Protein AF-A0AA42ZRE1-F1 (afdb_monomer)

Radius of gyration: 20.34 Å; Cα contacts (8 Å, |Δi|>4): 228; chains: 1; bounding box: 56×36×65 Å

Secondary structure (DSSP, 8-state):
----PPPP-EEHHHHHHHHHHHHHHHHHHHHHHHHTTT-SS-B--TT-SS-B-HHHHHHHHHHHHHHHHHHHHHHHTB--SSS-EE-STHHHHHHHHHHHHHHHHHHHHHHHHHHHHTT---SSHHHHHHHHHHHHHHHHHHHHHHHIIIIIHHHHHHHT--S-HHHHHHHHHHHHHHHHHHHHHHHHHHHHHH-SS--TT----GGGGGTGGG--

pLDDT: mean 83.38, std 15.14, range [33.5, 98.0]

Nearest PDB structures (foldseek):
  8r98-assembly1_A  TM=4.476E-01  e=3.010E-02  Subtercola sp.
  8r97-assembly2_I  TM=4.480E-01  e=1.250E-01  Subtercola sp.
  7s8m-assembly1_R  TM=2.785E-01  e=8.349E-01  Escherichia coli
  1o5h-assembly1_B  TM=3.488E-01  e=7.067E+00  Thermotoga maritima

Mean predicted aligned error: 7.69 Å

Solvent-accessible surface area (backbone atoms only — not comparable to full-atom values): 11671 Å² total; per-residue (Å²): 133,81,80,78,76,77,79,60,72,40,61,43,68,61,55,50,55,52,52,50,53,42,53,52,49,51,51,52,40,55,54,46,63,58,47,49,66,69,49,74,97,33,44,69,50,94,94,47,97,55,39,40,51,51,37,24,49,51,28,28,54,47,15,48,55,28,34,54,51,15,50,51,26,43,62,70,9,50,46,97,54,95,82,39,31,32,58,44,71,37,40,58,54,14,52,44,31,38,24,46,13,50,22,22,37,45,48,17,51,48,50,52,55,46,64,55,55,75,69,66,81,62,91,49,74,67,60,39,52,55,49,51,52,54,52,50,51,51,43,52,51,49,26,48,56,26,48,42,22,61,47,51,47,41,48,51,52,54,75,66,48,89,58,58,68,69,58,46,51,51,52,50,51,52,48,52,54,51,49,53,51,51,26,48,51,43,45,53,28,44,60,66,59,60,82,58,81,76,74,82,91,64,87,72,50,54,69,46,56,81,51,40,58,78,69,104

Structure (mmCIF, N/CA/C/O backbone):
data_AF-A0AA42ZRE1-F1
#
_entry.id   AF-A0AA42ZRE1-F1
#
loop_
_atom_site.group_PDB
_atom_site.id
_atom_site.type_symbol
_atom_site.label_atom_id
_atom_site.label_alt_id
_atom_site.label_comp_id
_atom_site.label_asym_id
_atom_site.label_entity_id
_atom_site.label_seq_id
_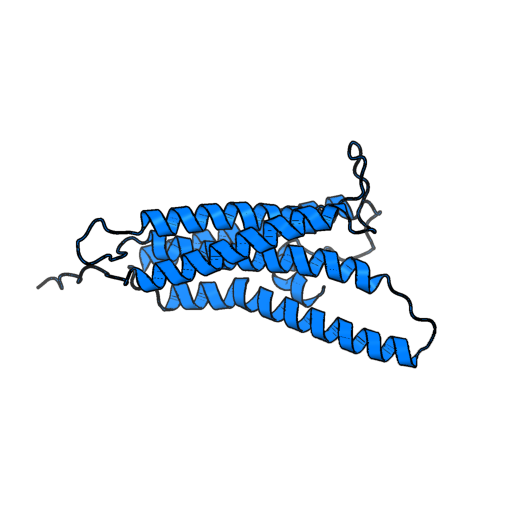atom_site.pdbx_PDB_ins_code
_atom_site.Cartn_x
_atom_site.Cartn_y
_atom_site.Cartn_z
_atom_site.occupancy
_atom_site.B_iso_or_equiv
_atom_site.auth_seq_id
_atom_site.auth_comp_id
_atom_site.auth_asym_id
_atom_site.auth_atom_id
_atom_site.pdbx_PDB_model_num
ATOM 1 N N . MET A 1 1 ? -23.047 -12.932 36.668 1.00 38.78 1 MET A N 1
ATOM 2 C CA . MET A 1 1 ? -22.519 -11.562 36.491 1.00 38.78 1 MET A CA 1
ATOM 3 C C . MET A 1 1 ? -21.941 -11.449 35.091 1.00 38.78 1 MET A C 1
ATOM 5 O O . MET A 1 1 ? -20.926 -12.074 34.815 1.00 38.78 1 MET A O 1
ATOM 9 N N . ALA A 1 2 ? -22.623 -10.746 34.187 1.00 42.44 2 ALA A N 1
ATOM 10 C CA . ALA A 1 2 ? -22.074 -10.454 32.867 1.00 42.44 2 ALA A CA 1
ATOM 11 C C . ALA A 1 2 ? -20.894 -9.489 33.047 1.00 42.44 2 ALA A C 1
ATOM 13 O O . ALA A 1 2 ? -21.066 -8.440 33.665 1.00 42.44 2 ALA A O 1
ATOM 14 N N . LYS A 1 3 ? -19.700 -9.851 32.561 1.00 45.53 3 LYS A N 1
ATOM 15 C CA . LYS A 1 3 ? -18.579 -8.910 32.459 1.00 45.53 3 LYS A CA 1
ATOM 16 C C . LYS A 1 3 ? -19.041 -7.767 31.557 1.00 45.53 3 LYS A C 1
ATOM 18 O O . LYS A 1 3 ? -19.186 -7.959 30.353 1.00 45.53 3 LYS A O 1
ATOM 23 N N . THR A 1 4 ? -19.327 -6.607 32.137 1.00 50.81 4 THR A N 1
ATOM 24 C CA . THR A 1 4 ? -19.497 -5.363 31.388 1.00 50.81 4 THR A CA 1
ATOM 25 C C . THR A 1 4 ? -18.184 -5.112 30.659 1.00 50.81 4 THR A C 1
ATOM 27 O O . THR A 1 4 ? -17.175 -4.828 31.298 1.00 50.81 4 THR A O 1
ATOM 30 N N . HIS A 1 5 ? -18.172 -5.326 29.343 1.00 58.22 5 HIS A N 1
ATOM 31 C CA . HIS A 1 5 ? -17.021 -5.004 28.508 1.00 58.22 5 HIS A CA 1
ATOM 32 C C . HIS A 1 5 ? -16.724 -3.514 28.672 1.00 58.22 5 HIS A C 1
ATOM 34 O O . HIS A 1 5 ? -17.577 -2.683 28.355 1.00 58.22 5 HIS A O 1
ATOM 40 N N . GLU A 1 6 ? -15.545 -3.182 29.199 1.00 68.81 6 GLU A N 1
ATOM 41 C CA . GLU A 1 6 ? -15.085 -1.799 29.225 1.00 68.81 6 GLU A CA 1
ATOM 42 C C . GLU A 1 6 ? -15.089 -1.239 27.795 1.00 68.81 6 GLU A C 1
ATOM 44 O O . GLU A 1 6 ? -14.676 -1.933 26.857 1.00 68.81 6 GLU A O 1
ATOM 49 N N . PRO A 1 7 ? -15.591 -0.009 27.598 1.00 76.38 7 PRO A N 1
ATOM 50 C CA . PRO A 1 7 ? -15.619 0.604 26.283 1.00 76.38 7 PRO A CA 1
ATOM 51 C C . PRO A 1 7 ? -14.185 0.807 25.787 1.00 76.38 7 PRO A C 1
ATOM 53 O O . PRO A 1 7 ? -13.354 1.386 26.483 1.00 76.38 7 PRO A O 1
ATOM 56 N N . ILE A 1 8 ? -13.901 0.340 24.570 1.00 81.69 8 ILE A N 1
ATOM 57 C CA . ILE A 1 8 ? -12.592 0.500 23.927 1.00 81.69 8 ILE A CA 1
ATOM 58 C C . ILE A 1 8 ? -12.308 1.993 23.766 1.00 81.69 8 ILE A C 1
ATOM 60 O O . ILE A 1 8 ? -13.107 2.717 23.172 1.00 81.69 8 ILE A O 1
ATOM 64 N N . ARG A 1 9 ? -11.156 2.443 24.265 1.00 85.44 9 ARG A N 1
ATOM 65 C CA . ARG A 1 9 ? -10.693 3.827 24.143 1.00 85.44 9 ARG A CA 1
ATOM 66 C C . ARG A 1 9 ? -9.254 3.842 23.653 1.00 85.44 9 ARG A C 1
ATOM 68 O O . ARG A 1 9 ? -8.339 3.487 24.390 1.00 85.44 9 ARG A O 1
ATOM 75 N N . VAL A 1 10 ? -9.054 4.246 22.403 1.00 84.06 10 VAL A N 1
ATOM 76 C CA . VAL A 1 10 ? -7.722 4.494 21.842 1.00 84.06 10 VAL A CA 1
ATOM 77 C C . VAL A 1 10 ? -7.455 5.994 21.853 1.00 84.06 10 VAL A C 1
ATOM 79 O O . VAL A 1 10 ? -8.327 6.782 21.503 1.00 84.06 10 VAL A O 1
ATOM 82 N N . ALA A 1 11 ? -6.257 6.410 22.255 1.00 86.62 11 ALA A N 1
ATOM 83 C CA . ALA A 1 11 ? -5.910 7.828 22.316 1.00 86.62 11 ALA A CA 1
ATOM 84 C C . ALA A 1 11 ? -5.843 8.466 20.914 1.00 86.62 11 ALA A C 1
ATOM 86 O O . ALA A 1 11 ? -5.191 7.921 20.016 1.00 86.62 11 ALA A O 1
ATOM 87 N N . VAL A 1 12 ? -6.409 9.670 20.745 1.00 85.56 12 VAL A N 1
ATOM 88 C CA . VAL A 1 12 ? -6.382 10.410 19.464 1.00 85.56 12 VAL A CA 1
ATOM 89 C C . VAL A 1 12 ? -4.968 10.674 18.943 1.00 85.56 12 VAL A C 1
ATOM 91 O O . VAL A 1 12 ? -4.765 10.793 17.738 1.00 85.56 12 VAL A O 1
ATOM 94 N N . ASN A 1 13 ? -3.959 10.728 19.817 1.00 86.62 13 ASN A N 1
ATOM 95 C CA . ASN A 1 13 ? -2.566 10.913 19.401 1.00 86.62 13 ASN A CA 1
ATOM 96 C C . ASN A 1 13 ? -2.076 9.772 18.497 1.00 86.62 13 ASN A C 1
ATOM 98 O O . ASN A 1 13 ? -1.314 10.020 17.563 1.00 86.62 13 ASN A O 1
ATOM 102 N N . VAL A 1 14 ? -2.561 8.545 18.718 1.00 85.94 14 VAL A N 1
ATOM 103 C CA . VAL A 1 14 ? -2.260 7.397 17.850 1.00 85.94 14 VAL A CA 1
ATOM 104 C C . VAL A 1 14 ? -2.878 7.610 16.465 1.00 85.94 14 VAL A C 1
ATOM 106 O O . VAL A 1 14 ? -2.221 7.404 15.448 1.00 85.94 14 VAL A O 1
ATOM 109 N N . MET A 1 15 ? -4.125 8.087 16.418 1.00 90.75 15 MET A N 1
ATOM 110 C CA . MET A 1 15 ? -4.819 8.425 15.172 1.00 90.75 15 MET A CA 1
ATOM 111 C C . MET A 1 15 ? -4.112 9.566 14.423 1.00 90.75 15 MET A C 1
ATOM 113 O O . MET A 1 15 ? -3.885 9.470 13.219 1.00 90.75 15 MET A O 1
ATOM 117 N N . ARG A 1 16 ? -3.654 10.600 15.137 1.00 89.56 16 ARG A N 1
ATOM 118 C CA . ARG A 1 16 ? -2.912 11.729 14.558 1.00 89.56 16 ARG A CA 1
ATOM 119 C C . ARG A 1 16 ? -1.624 11.285 13.866 1.00 89.56 16 ARG A C 1
ATOM 121 O O . ARG A 1 16 ? -1.361 11.733 12.757 1.00 89.56 16 ARG A O 1
ATOM 128 N N . ALA A 1 17 ? -0.855 10.384 14.480 1.00 92.12 17 ALA A N 1
ATOM 129 C CA . ALA A 1 17 ? 0.358 9.845 13.862 1.00 92.12 17 ALA A CA 1
ATOM 130 C C . ALA A 1 17 ? 0.060 9.129 12.529 1.00 92.12 17 ALA A C 1
ATOM 132 O O . ALA A 1 17 ? 0.788 9.304 11.554 1.00 92.12 17 ALA A O 1
ATOM 133 N N . ARG A 1 18 ? -1.047 8.381 12.459 1.00 93.75 18 ARG A N 1
ATOM 134 C CA . ARG A 1 18 ? -1.491 7.681 11.240 1.00 93.75 18 ARG A CA 1
ATOM 135 C C . ARG A 1 18 ? -1.946 8.646 10.148 1.00 93.75 18 ARG A C 1
ATOM 137 O O . ARG A 1 18 ? -1.583 8.467 8.989 1.00 93.75 18 ARG A O 1
ATOM 144 N N . LEU A 1 19 ? -2.668 9.708 10.512 1.00 92.75 19 LEU A N 1
ATOM 145 C CA . LEU A 1 19 ? -3.025 10.776 9.572 1.00 92.75 19 LEU A CA 1
ATOM 146 C C . LEU A 1 19 ? -1.792 11.486 9.005 1.00 92.75 19 LEU A C 1
ATOM 148 O O . LEU A 1 19 ? -1.773 11.797 7.818 1.00 92.75 19 LEU A O 1
ATOM 152 N N . THR A 1 20 ? -0.750 11.699 9.812 1.00 94.44 20 THR A N 1
ATOM 153 C CA . THR A 1 20 ? 0.518 12.257 9.322 1.00 94.44 20 THR A CA 1
ATOM 154 C C . THR A 1 20 ? 1.161 11.347 8.275 1.00 94.44 20 THR A C 1
ATOM 156 O O . THR A 1 20 ? 1.574 11.829 7.223 1.00 94.44 20 THR A O 1
ATOM 159 N N . ILE A 1 21 ? 1.203 1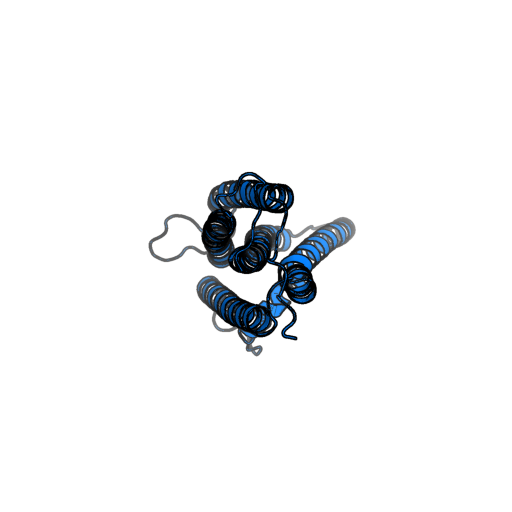0.032 8.522 1.00 94.00 21 ILE A N 1
ATOM 160 C CA . ILE A 1 21 ? 1.723 9.052 7.554 1.00 94.00 21 ILE A CA 1
ATOM 161 C C . ILE A 1 21 ? 0.912 9.094 6.254 1.00 94.00 21 ILE A C 1
ATOM 163 O O . ILE A 1 21 ? 1.497 9.132 5.174 1.00 94.00 21 ILE A O 1
ATOM 167 N N . LEU A 1 22 ? -0.420 9.149 6.340 1.00 95.06 22 LEU A N 1
ATOM 168 C CA . LEU A 1 22 ? -1.279 9.291 5.162 1.00 95.06 22 LEU A CA 1
ATOM 169 C C . LEU A 1 22 ? -1.034 10.604 4.412 1.00 95.06 22 LEU A C 1
ATOM 171 O O . LEU A 1 22 ? -0.983 10.591 3.186 1.00 95.06 22 LEU A O 1
ATOM 175 N N . GLY A 1 23 ? -0.840 11.718 5.121 1.00 94.06 23 GLY A N 1
ATOM 176 C CA . GLY A 1 23 ? -0.504 13.007 4.513 1.00 94.06 23 GLY A CA 1
ATOM 177 C C . GLY A 1 23 ? 0.796 12.946 3.710 1.00 94.06 23 GLY A C 1
ATOM 178 O O . GLY A 1 23 ? 0.833 13.391 2.563 1.00 94.06 23 GLY A O 1
ATOM 179 N N . PHE A 1 24 ? 1.837 12.318 4.266 1.00 95.00 24 PHE A N 1
ATOM 180 C CA . PHE A 1 24 ? 3.077 12.061 3.529 1.00 95.00 24 PHE A CA 1
ATOM 181 C C . PHE A 1 24 ? 2.859 11.129 2.336 1.00 95.00 24 PHE A C 1
ATOM 183 O O . PHE A 1 24 ? 3.358 11.413 1.250 1.00 95.00 24 PHE A O 1
ATOM 190 N N . ASN A 1 25 ? 2.085 10.054 2.504 1.00 95.62 25 ASN A N 1
ATOM 191 C CA . ASN A 1 25 ? 1.797 9.118 1.420 1.00 95.62 25 ASN A CA 1
ATOM 192 C C . ASN A 1 25 ? 1.096 9.811 0.241 1.00 95.62 25 ASN A C 1
ATOM 194 O O . ASN A 1 25 ? 1.494 9.635 -0.906 1.00 95.62 25 ASN A O 1
ATOM 198 N N . LEU A 1 26 ? 0.098 10.655 0.523 1.00 95.12 26 LEU A N 1
ATOM 199 C CA . LEU A 1 26 ? -0.610 11.449 -0.484 1.00 95.12 26 LEU A CA 1
ATOM 200 C C . LEU A 1 26 ? 0.326 12.413 -1.220 1.00 95.12 26 LEU A C 1
ATOM 202 O O . LEU A 1 26 ? 0.233 12.538 -2.442 1.00 95.12 26 LEU A O 1
ATOM 206 N N . ALA A 1 27 ? 1.241 13.070 -0.500 1.00 94.69 27 ALA A N 1
ATOM 207 C CA . ALA A 1 27 ? 2.237 13.939 -1.116 1.00 94.69 27 ALA A CA 1
ATOM 208 C C . ALA A 1 27 ? 3.146 13.149 -2.069 1.00 94.69 27 ALA A C 1
ATOM 210 O O . ALA A 1 27 ? 3.311 13.545 -3.221 1.00 94.69 27 ALA A O 1
ATOM 211 N N . ILE A 1 28 ? 3.668 12.001 -1.623 1.00 93.25 28 ILE A N 1
ATOM 212 C CA . ILE A 1 28 ? 4.531 11.139 -2.441 1.00 93.25 28 ILE A CA 1
ATOM 213 C C . ILE A 1 28 ? 3.795 10.668 -3.698 1.00 93.25 28 ILE A C 1
ATOM 215 O O . ILE A 1 28 ? 4.316 10.830 -4.798 1.00 93.25 28 ILE A O 1
ATOM 219 N N . ILE A 1 29 ? 2.572 10.147 -3.556 1.00 93.50 29 ILE A N 1
ATOM 220 C CA . ILE A 1 29 ? 1.754 9.708 -4.694 1.00 93.50 29 ILE A CA 1
ATOM 221 C C . ILE A 1 29 ? 1.546 10.855 -5.689 1.00 93.50 29 ILE A C 1
ATOM 223 O O . ILE A 1 29 ? 1.696 10.660 -6.892 1.00 93.50 29 ILE A O 1
ATOM 227 N N . THR A 1 30 ? 1.233 12.058 -5.201 1.00 90.19 30 THR A N 1
ATOM 228 C CA . THR A 1 30 ? 0.987 13.225 -6.061 1.00 90.19 30 THR A CA 1
ATOM 229 C C . THR A 1 30 ? 2.233 13.605 -6.860 1.00 90.19 30 THR A C 1
ATOM 231 O O . THR A 1 30 ? 2.137 13.819 -8.068 1.00 90.19 30 THR A O 1
ATOM 234 N N . PHE A 1 31 ? 3.404 13.641 -6.214 1.00 90.19 31 PHE A N 1
ATOM 235 C CA . PHE A 1 31 ? 4.668 13.889 -6.911 1.00 90.19 31 PHE A CA 1
ATOM 236 C C . PHE A 1 31 ? 4.958 12.805 -7.949 1.00 90.19 31 PHE A C 1
ATOM 238 O O . PHE A 1 31 ? 5.285 13.117 -9.089 1.00 90.19 31 PHE A O 1
ATOM 245 N N . GLN A 1 32 ? 4.772 11.535 -7.597 1.00 87.81 32 GLN A N 1
ATOM 246 C CA . GLN A 1 32 ? 5.083 10.431 -8.499 1.00 87.81 32 GLN A CA 1
ATOM 247 C C . GLN A 1 32 ? 4.149 10.336 -9.697 1.00 87.81 32 GLN A C 1
ATOM 249 O O . GLN A 1 32 ? 4.616 10.061 -10.795 1.00 87.81 32 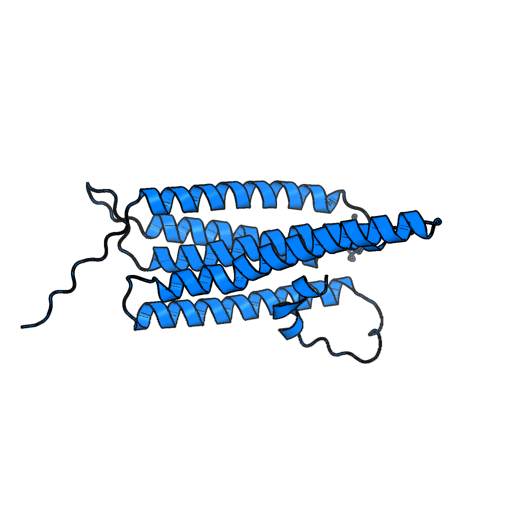GLN A O 1
ATOM 254 N N . ILE A 1 33 ? 2.8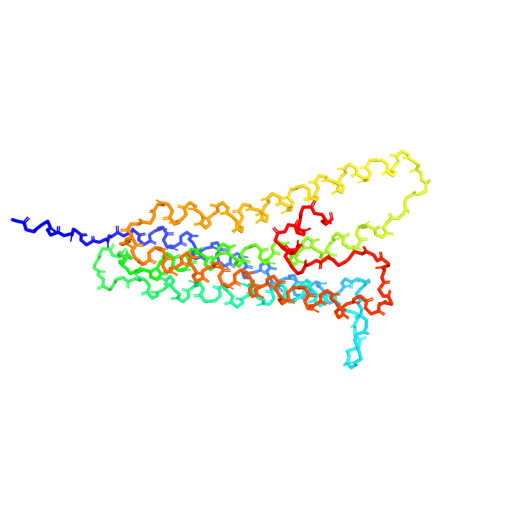52 10.608 -9.531 1.00 87.19 33 ILE A N 1
ATOM 255 C CA . ILE A 1 33 ? 1.922 10.671 -10.668 1.00 87.19 33 ILE A CA 1
ATOM 256 C C . ILE A 1 33 ? 2.383 11.731 -11.678 1.00 87.19 33 ILE A C 1
ATOM 258 O O . ILE A 1 33 ? 2.235 11.530 -12.882 1.00 87.19 33 ILE A O 1
ATOM 262 N N . ASN A 1 34 ? 2.954 12.844 -11.208 1.00 84.75 34 ASN A N 1
ATOM 263 C CA . ASN A 1 34 ? 3.505 13.864 -12.091 1.00 84.75 34 ASN A CA 1
ATOM 264 C C . ASN A 1 34 ? 4.797 13.395 -12.784 1.00 84.75 34 ASN A C 1
ATOM 266 O O . ASN A 1 34 ? 4.916 13.547 -13.997 1.00 84.75 34 ASN A O 1
ATOM 270 N N . GLU A 1 35 ? 5.721 12.776 -12.043 1.00 81.94 35 GLU A N 1
ATOM 271 C CA . GLU A 1 35 ? 6.991 12.261 -12.585 1.00 81.94 35 GLU A CA 1
ATOM 272 C C . GLU A 1 35 ? 6.802 11.100 -13.571 1.00 81.94 35 GLU A C 1
ATOM 274 O O . GLU A 1 35 ? 7.504 11.030 -14.578 1.00 81.94 35 GLU A O 1
ATOM 279 N N . LEU A 1 36 ? 5.803 10.232 -13.367 1.00 75.38 36 LEU A N 1
ATOM 280 C CA . LEU A 1 36 ? 5.469 9.143 -14.298 1.00 75.38 36 LEU A CA 1
ATOM 281 C C . LEU A 1 36 ? 5.159 9.633 -15.720 1.00 75.38 36 LEU A C 1
ATOM 283 O O . LEU A 1 36 ? 5.259 8.853 -16.661 1.00 75.38 36 LEU A O 1
ATOM 287 N N . ARG A 1 37 ? 4.770 10.903 -15.890 1.00 69.62 37 ARG A N 1
ATOM 288 C CA . ARG A 1 37 ? 4.521 11.509 -17.210 1.00 69.62 37 ARG A CA 1
ATOM 289 C C . ARG A 1 37 ? 5.801 11.956 -17.914 1.00 69.62 37 ARG A C 1
ATOM 291 O O . ARG A 1 37 ? 5.768 12.233 -19.109 1.00 69.62 37 ARG A O 1
ATOM 298 N N . ILE A 1 38 ? 6.884 12.105 -17.156 1.00 69.94 38 ILE A N 1
ATOM 299 C CA . ILE A 1 38 ? 8.177 12.623 -17.609 1.00 69.94 38 ILE A CA 1
ATOM 300 C C . ILE A 1 38 ? 9.154 11.469 -17.863 1.00 69.94 38 ILE A C 1
ATOM 302 O O . ILE A 1 38 ? 10.006 11.581 -18.743 1.00 69.94 38 ILE A O 1
ATOM 306 N N . LEU A 1 39 ? 9.019 10.364 -17.121 1.00 65.19 39 LEU A N 1
ATOM 307 C CA . LEU A 1 39 ? 9.816 9.155 -17.326 1.00 65.19 39 LEU A CA 1
ATOM 308 C C . LEU A 1 39 ? 9.645 8.606 -18.757 1.00 65.19 39 LEU A C 1
ATOM 310 O O . LEU A 1 39 ? 8.555 8.649 -19.333 1.00 65.19 39 LEU A O 1
ATOM 314 N N . GLY A 1 40 ? 10.757 8.140 -19.337 1.00 58.22 40 GLY A N 1
ATOM 315 C CA . GLY A 1 40 ? 10.811 7.515 -20.661 1.00 58.22 40 GLY A CA 1
ATOM 316 C C . GLY A 1 40 ? 10.149 6.132 -20.666 1.00 58.22 40 GLY A C 1
ATOM 317 O O . GLY A 1 40 ? 9.366 5.818 -19.788 1.00 58.22 40 GLY A O 1
ATOM 318 N N . GLY A 1 41 ? 10.383 5.302 -21.685 1.00 59.84 41 GLY A N 1
ATOM 319 C CA . GLY A 1 41 ? 10.139 3.846 -21.611 1.00 59.84 41 GLY A CA 1
ATOM 320 C C . GLY A 1 41 ? 8.696 3.305 -21.503 1.00 59.84 41 GLY A C 1
ATOM 321 O O . GLY A 1 41 ? 8.492 2.122 -21.772 1.00 59.84 41 GLY A O 1
ATOM 322 N N . GLY A 1 42 ? 7.682 4.116 -21.185 1.00 61.84 42 GLY A N 1
ATOM 323 C CA . GLY A 1 42 ? 6.289 3.663 -21.082 1.00 61.84 42 GLY A CA 1
ATOM 324 C C . GLY A 1 42 ? 5.658 3.242 -22.422 1.00 61.84 42 GLY A C 1
ATOM 325 O O . GLY A 1 42 ? 6.143 3.565 -23.512 1.00 61.84 42 GLY A O 1
ATOM 326 N N . ILE A 1 43 ? 4.514 2.556 -22.369 1.00 64.94 43 ILE A N 1
ATOM 327 C CA . ILE A 1 43 ? 3.804 2.128 -23.584 1.00 64.94 43 ILE A CA 1
ATOM 328 C C . ILE A 1 43 ? 2.915 3.251 -24.114 1.00 64.94 43 ILE A C 1
ATOM 330 O O . ILE A 1 43 ? 2.201 3.919 -23.365 1.00 64.94 43 ILE A O 1
ATOM 334 N N . LYS A 1 44 ? 2.930 3.449 -25.436 1.00 65.12 44 LYS A N 1
ATOM 335 C CA . LYS A 1 44 ? 1.981 4.333 -26.120 1.00 65.12 44 LYS A CA 1
ATOM 336 C C . LYS A 1 44 ? 0.655 3.606 -26.312 1.00 65.12 44 LYS A C 1
ATOM 338 O O . LYS A 1 44 ? 0.511 2.791 -27.221 1.00 65.12 44 LYS A O 1
ATOM 343 N N . LEU A 1 45 ? -0.315 3.909 -25.457 1.00 64.56 45 LEU A N 1
ATOM 344 C CA . LEU A 1 45 ? -1.686 3.438 -25.633 1.00 64.56 45 LEU A CA 1
ATOM 345 C C . LEU A 1 45 ? -2.389 4.238 -26.746 1.00 64.56 45 LEU A C 1
ATOM 347 O O . LEU A 1 45 ? -2.219 5.459 -26.816 1.00 64.56 45 LEU A O 1
ATOM 351 N N . PRO A 1 46 ? -3.207 3.592 -27.600 1.00 65.12 46 PRO A N 1
ATOM 352 C CA . PRO A 1 46 ? -3.988 4.294 -28.613 1.00 65.12 46 PRO A CA 1
ATOM 353 C C . PRO A 1 46 ? -4.873 5.369 -27.965 1.00 65.12 46 PRO A C 1
ATOM 355 O O . PRO A 1 46 ? -5.697 5.059 -27.109 1.00 65.12 46 PRO A O 1
ATOM 358 N N . GLY A 1 47 ? -4.699 6.630 -28.369 1.00 69.00 47 GLY A N 1
ATOM 359 C CA . GLY A 1 47 ? -5.436 7.776 -27.820 1.00 69.00 47 GLY A CA 1
ATOM 360 C C . GLY A 1 47 ? -4.708 8.568 -26.726 1.00 69.00 47 GLY A C 1
ATOM 361 O O . GLY A 1 47 ? -5.221 9.605 -26.315 1.00 69.00 47 GLY A O 1
ATOM 362 N N . LEU A 1 48 ? -3.517 8.140 -26.287 1.00 66.88 48 LEU A N 1
ATOM 363 C CA . LEU A 1 48 ? -2.633 8.932 -25.425 1.00 66.88 48 LEU A CA 1
ATOM 364 C C . LEU A 1 48 ? -1.417 9.427 -26.219 1.00 66.88 48 LEU A C 1
ATOM 366 O O . LEU A 1 48 ? -0.765 8.662 -26.926 1.00 66.88 48 LEU A O 1
ATOM 370 N N . GLU A 1 49 ? -1.098 10.718 -26.094 1.00 64.31 49 GLU A N 1
ATOM 371 C CA . GLU A 1 49 ? 0.036 11.334 -26.802 1.00 64.31 49 GLU A CA 1
ATOM 372 C C . GLU A 1 49 ? 1.400 10.942 -26.203 1.00 64.31 49 GLU A C 1
ATOM 374 O O . GLU A 1 49 ? 2.418 10.956 -26.899 1.00 64.31 49 GLU A O 1
ATOM 379 N N . GLN A 1 50 ? 1.425 10.559 -24.922 1.00 65.44 50 GLN A N 1
ATOM 380 C CA . GLN A 1 50 ? 2.631 10.223 -24.161 1.00 65.44 50 GLN A CA 1
ATOM 381 C C . GLN A 1 50 ? 2.673 8.733 -23.796 1.00 65.44 50 GLN A C 1
ATOM 383 O O . GLN A 1 50 ? 1.641 8.097 -23.578 1.00 65.44 50 GLN A O 1
ATOM 388 N N . ALA A 1 51 ? 3.891 8.193 -23.738 1.00 65.19 51 ALA A N 1
ATOM 389 C CA . ALA A 1 51 ? 4.187 6.883 -23.171 1.00 65.19 51 ALA A CA 1
ATOM 390 C C . ALA A 1 51 ? 3.762 6.842 -21.694 1.00 65.19 51 ALA A C 1
ATOM 392 O O . ALA A 1 51 ? 3.992 7.807 -20.968 1.00 65.19 51 ALA A O 1
ATOM 393 N N . PHE A 1 52 ? 3.118 5.757 -21.259 1.00 67.88 52 PHE A N 1
ATOM 394 C CA . PHE A 1 52 ? 2.537 5.672 -19.920 1.00 67.88 52 PHE A CA 1
ATOM 395 C C . PHE A 1 52 ? 2.805 4.309 -19.273 1.00 67.88 52 PHE A C 1
ATOM 397 O O . PHE A 1 52 ? 2.497 3.271 -19.860 1.00 67.88 52 PHE A O 1
ATOM 404 N N . TYR A 1 53 ? 3.345 4.320 -18.051 1.00 76.81 53 TYR A N 1
ATOM 405 C CA . TYR A 1 53 ? 3.431 3.144 -17.178 1.00 76.81 53 TYR A CA 1
ATOM 406 C C . TYR A 1 53 ? 2.079 2.929 -16.485 1.00 76.81 53 TYR A C 1
ATOM 408 O O . TYR A 1 53 ? 1.844 3.380 -15.362 1.00 76.81 53 TYR A O 1
ATOM 416 N N . LEU A 1 54 ? 1.152 2.288 -17.190 1.00 80.62 54 LEU A N 1
ATOM 417 C CA . LEU A 1 54 ? -0.189 1.957 -16.724 1.00 80.62 54 LEU A CA 1
ATOM 418 C C . LEU A 1 54 ? -0.211 1.138 -15.420 1.00 80.62 54 LEU A C 1
ATOM 420 O O . LEU A 1 54 ? -1.069 1.401 -14.580 1.00 80.62 54 LEU A O 1
ATOM 424 N N . SER A 1 55 ? 0.689 0.173 -15.216 1.00 82.25 55 SER A N 1
ATOM 425 C CA . SER A 1 55 ? 0.733 -0.654 -13.999 1.00 82.25 55 SER A CA 1
ATOM 426 C C . SER A 1 55 ? 1.163 0.161 -12.784 1.00 82.25 55 SER A C 1
ATOM 428 O O . SER A 1 55 ? 0.501 0.109 -11.742 1.00 82.25 55 SER A O 1
ATOM 430 N N . ALA A 1 56 ? 2.203 0.982 -12.936 1.00 86.38 56 ALA A N 1
ATOM 431 C CA . ALA A 1 56 ? 2.660 1.897 -11.900 1.00 86.38 56 ALA A CA 1
ATOM 432 C C . ALA A 1 56 ? 1.606 2.968 -11.591 1.00 86.38 56 ALA A C 1
ATOM 434 O O . ALA A 1 56 ? 1.268 3.197 -10.430 1.00 86.38 56 ALA A O 1
ATOM 435 N N . ALA A 1 57 ? 1.011 3.572 -12.620 1.00 87.00 57 ALA A N 1
ATOM 436 C CA . ALA A 1 57 ? -0.043 4.561 -12.450 1.00 87.00 57 ALA A CA 1
ATOM 437 C C . ALA A 1 57 ? -1.288 3.974 -11.773 1.00 87.00 57 ALA A C 1
ATOM 439 O O . ALA A 1 57 ? -1.838 4.594 -10.863 1.00 87.00 57 ALA A O 1
ATOM 440 N N . ALA A 1 58 ? -1.724 2.774 -12.171 1.00 89.00 58 ALA A N 1
ATOM 441 C CA . ALA A 1 58 ? -2.846 2.090 -11.537 1.00 89.00 58 ALA A CA 1
ATOM 442 C C . ALA A 1 58 ? -2.578 1.849 -10.046 1.00 89.00 58 ALA A C 1
ATOM 444 O O . ALA A 1 58 ? -3.448 2.137 -9.222 1.00 89.00 58 ALA A O 1
ATOM 445 N N . ALA A 1 59 ? -1.371 1.394 -9.691 1.00 91.69 59 ALA A N 1
ATOM 446 C CA . ALA A 1 59 ? -0.966 1.244 -8.297 1.00 91.69 59 ALA A CA 1
ATOM 447 C C . ALA A 1 59 ? -1.034 2.589 -7.552 1.00 91.69 59 ALA A C 1
ATOM 449 O O . ALA A 1 59 ? -1.684 2.677 -6.514 1.00 91.69 59 ALA A O 1
ATOM 450 N N . LEU A 1 60 ? -0.475 3.671 -8.103 1.00 93.06 60 LEU A N 1
ATOM 451 C CA . LEU A 1 60 ? -0.516 4.991 -7.460 1.00 93.06 60 LEU A CA 1
ATOM 452 C C . LEU A 1 60 ? -1.938 5.543 -7.288 1.00 93.06 60 LEU A C 1
ATOM 454 O O . LEU A 1 60 ? -2.267 6.045 -6.213 1.00 93.06 60 LEU A O 1
ATOM 458 N N . PHE A 1 61 ? -2.812 5.418 -8.290 1.00 93.56 61 PHE A N 1
ATOM 459 C CA . PHE A 1 61 ? -4.210 5.853 -8.176 1.00 93.56 61 PHE A CA 1
ATOM 460 C C . PHE A 1 61 ? -5.006 5.014 -7.169 1.00 93.56 61 PHE A C 1
ATOM 462 O O . PHE A 1 61 ? -5.820 5.562 -6.422 1.00 93.56 61 PHE A O 1
ATOM 469 N N . LEU A 1 62 ? -4.752 3.704 -7.089 1.00 94.38 62 LEU A N 1
ATOM 470 C CA . LEU A 1 62 ? -5.317 2.862 -6.033 1.00 94.38 62 LEU A CA 1
ATOM 471 C C . LEU A 1 62 ? -4.788 3.283 -4.658 1.00 94.38 62 LEU A C 1
ATOM 473 O O . LEU A 1 62 ? -5.576 3.441 -3.728 1.00 94.38 62 LEU A O 1
ATOM 477 N N . GLY A 1 63 ? -3.483 3.534 -4.532 1.00 95.56 63 GLY A N 1
ATOM 478 C CA . GLY A 1 63 ? -2.867 4.067 -3.316 1.00 95.56 63 GLY A CA 1
ATOM 479 C C . GLY A 1 63 ? -3.489 5.395 -2.880 1.00 95.56 63 GLY A C 1
ATOM 480 O O . GLY A 1 63 ? -3.758 5.593 -1.692 1.00 95.56 63 GLY A O 1
ATOM 481 N N . LEU A 1 64 ? -3.807 6.273 -3.835 1.00 95.81 64 LEU A N 1
ATOM 482 C CA . LEU A 1 64 ? -4.487 7.546 -3.598 1.00 95.81 64 LEU A CA 1
ATOM 483 C C . LEU A 1 64 ? -5.896 7.326 -3.034 1.00 95.81 64 LEU A C 1
ATOM 485 O O . LEU A 1 64 ? -6.238 7.856 -1.975 1.00 95.81 64 LEU A O 1
ATOM 489 N N . ALA A 1 65 ? -6.702 6.505 -3.713 1.00 96.25 65 ALA A N 1
ATOM 490 C CA . ALA A 1 65 ? -8.074 6.206 -3.309 1.00 96.25 65 ALA A CA 1
ATOM 491 C C . ALA A 1 65 ? -8.135 5.532 -1.928 1.00 96.25 65 ALA A C 1
ATOM 493 O O . ALA A 1 65 ? -8.941 5.910 -1.071 1.00 96.25 65 ALA A O 1
ATOM 494 N N . LEU A 1 66 ? -7.243 4.570 -1.679 1.00 97.31 66 LEU A N 1
ATOM 495 C CA . LEU A 1 66 ? -7.124 3.889 -0.392 1.00 97.31 66 LEU A CA 1
ATOM 496 C C . LEU A 1 66 ? -6.683 4.849 0.718 1.00 97.31 66 LEU A C 1
ATOM 498 O O . LEU A 1 66 ? -7.223 4.770 1.818 1.00 97.31 66 LEU A O 1
ATOM 502 N N . SER A 1 67 ? -5.779 5.793 0.433 1.00 97.38 67 SER A N 1
ATOM 503 C CA . SER A 1 67 ? -5.339 6.804 1.406 1.00 97.38 67 SER A CA 1
ATOM 504 C C . SER A 1 67 ? -6.482 7.727 1.835 1.00 97.38 67 SER A C 1
ATOM 506 O O . SER A 1 67 ? -6.675 7.951 3.032 1.00 97.38 67 SER A O 1
ATOM 508 N N . PHE A 1 68 ? -7.290 8.216 0.886 1.00 97.06 68 PHE A N 1
ATOM 509 C CA . PHE A 1 68 ? -8.483 9.009 1.208 1.00 97.06 68 PHE A CA 1
ATOM 510 C C . PHE A 1 68 ? -9.508 8.200 2.005 1.00 97.06 68 PHE A C 1
ATOM 512 O O . PHE A 1 68 ? -10.052 8.690 2.994 1.00 97.06 68 PHE A O 1
ATOM 519 N N . THR A 1 69 ? -9.732 6.943 1.621 1.00 97.06 69 THR A N 1
ATOM 520 C CA . THR A 1 69 ? -10.669 6.062 2.329 1.00 97.06 69 THR A CA 1
ATOM 521 C C . THR A 1 69 ? -10.193 5.789 3.760 1.00 97.06 69 THR A C 1
ATOM 523 O O . THR A 1 69 ? -10.974 5.917 4.702 1.00 97.06 69 THR A O 1
ATOM 526 N N . ALA A 1 70 ? -8.902 5.502 3.953 1.00 97.25 70 ALA A N 1
ATOM 527 C CA . ALA A 1 70 ? -8.291 5.313 5.267 1.00 97.25 70 ALA A CA 1
ATOM 528 C C . ALA A 1 70 ? -8.427 6.565 6.146 1.00 97.25 70 ALA A C 1
ATOM 530 O O . ALA A 1 70 ? -8.800 6.466 7.316 1.00 97.25 70 ALA A O 1
ATOM 531 N N . MET A 1 71 ? -8.195 7.749 5.572 1.00 96.38 71 MET A N 1
ATOM 532 C CA . MET A 1 71 ? -8.371 9.025 6.264 1.00 96.38 71 MET A CA 1
ATOM 533 C C . MET A 1 71 ? -9.816 9.216 6.739 1.00 96.38 71 MET A C 1
ATOM 535 O O . MET A 1 71 ? -10.034 9.569 7.898 1.00 96.38 71 MET A O 1
ATOM 539 N N . ILE A 1 72 ? -10.806 8.925 5.889 1.00 95.88 72 ILE A N 1
ATOM 540 C CA . ILE A 1 72 ? -12.225 8.986 6.267 1.00 95.88 72 ILE A CA 1
ATOM 541 C C . ILE A 1 72 ? -12.525 7.994 7.398 1.00 95.88 72 ILE A C 1
ATOM 543 O O . ILE A 1 72 ? -13.175 8.365 8.374 1.00 95.88 72 ILE A O 1
ATOM 547 N N . CYS A 1 73 ? -12.016 6.761 7.321 1.00 95.94 73 CYS A N 1
ATOM 548 C CA . CYS A 1 73 ? -12.179 5.762 8.379 1.00 95.94 73 CYS A CA 1
ATOM 549 C C . CYS A 1 73 ? -11.597 6.228 9.724 1.00 95.94 73 CYS A C 1
ATOM 551 O O . CYS A 1 73 ? -12.240 6.047 10.763 1.00 95.94 73 CYS A O 1
ATOM 553 N N . PHE A 1 74 ? -10.423 6.868 9.710 1.00 94.81 74 PHE A N 1
ATOM 554 C CA . PHE A 1 74 ? -9.811 7.447 10.906 1.00 94.81 74 PHE A CA 1
ATOM 555 C C . PHE A 1 74 ? -10.622 8.607 11.476 1.00 94.81 74 PHE A C 1
ATOM 557 O O . PHE A 1 74 ? -10.881 8.623 12.679 1.00 94.81 74 PHE A O 1
ATOM 564 N N . ILE A 1 75 ? -11.092 9.531 10.635 1.00 92.06 75 ILE A N 1
ATOM 565 C CA . ILE A 1 75 ? -11.941 10.649 11.071 1.00 92.06 75 ILE A CA 1
ATOM 566 C C . ILE A 1 75 ? -13.246 10.121 11.682 1.00 92.06 75 ILE A C 1
ATOM 568 O O . ILE A 1 75 ? -13.620 10.541 12.777 1.00 92.06 75 ILE A O 1
ATOM 572 N N . ALA A 1 76 ? -13.888 9.150 11.028 1.00 92.38 76 ALA A N 1
ATOM 573 C CA . ALA A 1 76 ? -15.119 8.513 11.494 1.00 92.38 76 ALA A CA 1
ATOM 574 C C . ALA A 1 76 ? -14.932 7.683 12.774 1.00 92.38 76 ALA A C 1
ATOM 576 O O . ALA A 1 76 ? -15.911 7.342 13.430 1.00 92.38 76 ALA A O 1
ATOM 577 N N . SER A 1 77 ? -13.692 7.329 13.133 1.00 92.31 77 SER A N 1
ATOM 578 C CA . SER A 1 77 ? -13.418 6.551 14.345 1.00 92.31 77 SER A CA 1
ATOM 579 C C . SER A 1 77 ? -13.441 7.364 15.640 1.00 92.31 77 SER A C 1
ATOM 581 O O . SER A 1 77 ? -13.455 6.773 16.724 1.00 92.31 77 SER A O 1
ATOM 583 N N . ASN A 1 78 ? -13.427 8.696 15.531 1.00 89.62 78 ASN A N 1
ATOM 584 C CA . ASN A 1 78 ? -13.379 9.602 16.670 1.00 89.62 78 ASN A CA 1
ATOM 585 C C . ASN A 1 78 ? -14.705 9.618 17.428 1.00 89.62 78 ASN A C 1
ATOM 587 O O . ASN A 1 78 ? -15.768 9.858 16.856 1.00 89.62 78 ASN A O 1
ATOM 591 N N . ALA A 1 79 ? -14.619 9.437 18.741 1.00 85.69 79 ALA A N 1
ATOM 592 C CA . ALA A 1 79 ? -15.693 9.772 19.649 1.00 85.69 79 ALA A CA 1
ATOM 593 C C . ALA A 1 79 ? -15.734 11.296 19.829 1.00 85.69 79 ALA A C 1
ATOM 595 O O . ALA A 1 79 ? -14.702 11.951 19.973 1.00 85.69 79 ALA A O 1
ATOM 596 N N . LEU A 1 80 ? -16.937 11.869 19.848 1.00 82.06 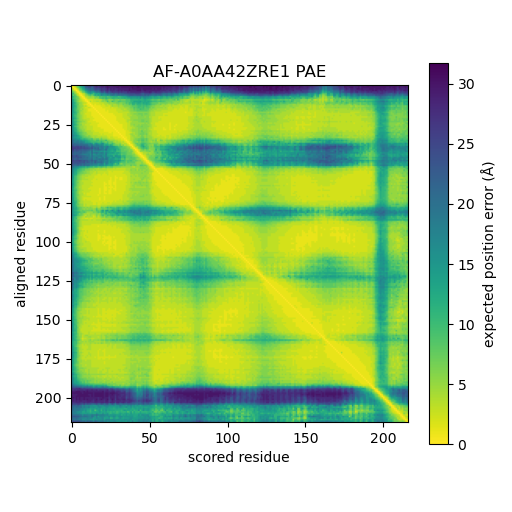80 LEU A N 1
ATOM 597 C CA . LEU A 1 80 ? -17.151 13.267 20.231 1.00 82.06 80 LEU A CA 1
ATOM 598 C C . LEU A 1 80 ? -17.194 13.374 21.762 1.00 82.06 80 LEU A C 1
ATOM 600 O O . LEU A 1 80 ? -18.229 13.680 22.351 1.00 82.06 80 LEU A O 1
ATOM 604 N N . ASP A 1 81 ? -16.077 13.047 22.410 1.00 81.75 81 ASP A N 1
ATOM 605 C CA . ASP A 1 81 ? -15.904 13.103 23.859 1.00 81.75 81 ASP A CA 1
ATOM 606 C C . ASP A 1 81 ? -14.887 14.180 24.278 1.00 81.75 81 ASP A C 1
ATOM 608 O O . ASP A 1 81 ? -14.191 14.779 23.459 1.00 81.75 81 ASP A O 1
ATOM 612 N N . ARG A 1 82 ? -14.825 14.479 25.582 1.00 78.94 82 ARG A N 1
ATOM 613 C CA . ARG A 1 82 ? -13.883 15.478 26.127 1.00 78.94 82 ARG A CA 1
ATOM 614 C C . ARG A 1 82 ? -12.435 14.990 26.141 1.00 78.94 82 ARG A C 1
ATOM 616 O O . ARG A 1 82 ? -11.522 15.806 26.195 1.00 78.94 82 ARG A O 1
ATOM 623 N N . GLU A 1 83 ? -12.243 13.675 26.153 1.00 81.12 83 GLU A N 1
ATOM 624 C CA . GLU A 1 83 ? -10.932 13.031 26.254 1.00 81.12 83 GLU A CA 1
ATOM 625 C C . GLU A 1 83 ? -10.244 12.900 24.886 1.00 81.12 83 GLU A C 1
ATOM 627 O O . GLU A 1 83 ? -9.025 12.743 24.833 1.00 81.12 83 GLU A O 1
ATOM 632 N N . GLY A 1 84 ? -10.995 12.998 23.783 1.00 81.56 84 GLY A N 1
ATOM 633 C CA . GLY A 1 84 ? -10.488 12.771 22.437 1.00 81.56 84 GLY A CA 1
ATOM 634 C C . GLY A 1 84 ? -10.097 11.309 22.256 1.00 81.56 84 GLY A C 1
ATOM 635 O O . GLY A 1 84 ? -8.917 10.996 22.076 1.00 81.56 84 GLY A O 1
ATOM 636 N N . THR A 1 85 ? -11.061 10.394 22.345 1.00 88.88 85 THR A N 1
ATOM 637 C CA . THR A 1 85 ? -10.808 8.960 22.138 1.00 88.88 85 THR A CA 1
ATOM 638 C C . THR A 1 85 ? -11.351 8.465 20.801 1.00 88.88 85 THR A C 1
ATOM 640 O O . THR A 1 85 ? -12.313 8.997 20.255 1.00 88.88 85 THR A O 1
ATOM 643 N N . CYS A 1 86 ? -10.733 7.425 20.246 1.00 88.38 86 CYS A N 1
ATOM 644 C CA . CYS A 1 86 ? -11.269 6.665 19.123 1.00 88.38 86 CYS A CA 1
ATOM 645 C C . CYS A 1 86 ? -11.811 5.338 19.665 1.00 88.38 86 CYS A C 1
ATOM 647 O O . CYS A 1 86 ? -11.070 4.577 20.296 1.00 88.38 86 CYS A O 1
ATOM 649 N N . ASN A 1 87 ? -13.089 5.048 19.425 1.00 89.38 87 ASN A N 1
ATOM 650 C CA . ASN A 1 87 ? -13.769 3.880 20.004 1.00 89.38 87 ASN A CA 1
ATOM 651 C C . ASN A 1 87 ? -14.428 2.962 18.962 1.00 89.38 87 ASN A C 1
ATOM 653 O O . ASN A 1 87 ? -14.881 1.867 19.297 1.00 89.38 87 ASN A O 1
ATOM 657 N N . HIS A 1 88 ? -14.456 3.369 17.694 1.00 92.00 88 HIS A N 1
ATOM 658 C CA . HIS A 1 88 ? -15.151 2.642 16.639 1.00 92.00 88 HIS A CA 1
ATOM 659 C C . HIS A 1 88 ? -14.195 1.761 15.818 1.00 92.00 88 HIS A C 1
ATOM 661 O O . HIS A 1 88 ? -13.031 2.106 15.609 1.00 92.00 88 HIS A O 1
ATOM 667 N N . TRP A 1 89 ? -14.691 0.626 15.312 1.00 93.12 89 TRP A N 1
ATOM 668 C CA . TRP A 1 89 ? -13.905 -0.357 14.546 1.00 93.12 89 TRP A CA 1
ATOM 669 C C . TRP A 1 89 ? -13.329 0.192 13.236 1.00 93.12 89 TRP A C 1
ATOM 671 O O . TRP A 1 89 ? -12.401 -0.389 12.672 1.00 93.12 89 TRP A O 1
ATOM 681 N N . SER A 1 90 ? -13.846 1.328 12.763 1.00 94.56 90 SER A N 1
ATOM 682 C CA . SER A 1 90 ? -13.310 2.037 11.601 1.00 94.56 90 SER A CA 1
ATOM 683 C C . SER A 1 90 ? -11.856 2.470 11.798 1.00 94.56 90 SER A C 1
ATOM 685 O O . SER A 1 90 ? -11.157 2.637 10.808 1.00 94.56 90 SER A O 1
ATOM 687 N N . LEU A 1 91 ? -11.358 2.566 13.037 1.00 94.69 91 LEU A N 1
ATOM 688 C CA . LEU A 1 91 ? -9.931 2.769 13.304 1.00 94.69 91 LEU A CA 1
ATOM 689 C C . LEU A 1 91 ? -9.084 1.619 12.735 1.00 94.69 91 LEU A C 1
ATOM 691 O O . LEU A 1 91 ? -8.103 1.866 12.041 1.00 94.69 91 LEU A O 1
ATOM 695 N N . LEU A 1 92 ? -9.488 0.367 12.984 1.00 96.00 92 LEU A N 1
ATOM 696 C CA . LEU A 1 92 ? -8.800 -0.813 12.454 1.00 96.00 92 LEU A CA 1
ATOM 697 C C . LEU A 1 92 ? -8.950 -0.898 10.931 1.00 96.00 92 LEU A C 1
ATOM 699 O O . LEU A 1 92 ? -7.985 -1.202 10.240 1.00 96.00 92 LEU A O 1
ATOM 703 N N . ALA A 1 93 ? -10.135 -0.590 10.395 1.00 96.94 93 ALA A N 1
ATOM 704 C CA . ALA A 1 93 ? -10.323 -0.516 8.946 1.00 96.94 93 ALA A CA 1
ATOM 705 C C . ALA A 1 93 ? -9.385 0.527 8.308 1.00 96.94 93 ALA A C 1
ATOM 707 O O . ALA A 1 93 ? -8.753 0.246 7.293 1.00 96.94 93 ALA A O 1
ATOM 708 N N . GLY A 1 94 ? -9.238 1.695 8.945 1.00 96.69 94 GLY A N 1
ATOM 709 C CA . GLY A 1 94 ? -8.299 2.737 8.538 1.00 96.69 94 GLY A CA 1
ATOM 710 C C . GLY A 1 94 ? -6.850 2.255 8.541 1.00 96.69 94 GLY A C 1
ATOM 711 O O . GLY A 1 94 ? -6.144 2.487 7.566 1.00 96.69 94 GLY A O 1
ATOM 712 N N . ASP A 1 95 ? -6.425 1.516 9.573 1.00 96.50 95 ASP A N 1
ATOM 713 C CA . ASP A 1 95 ? -5.078 0.929 9.633 1.00 96.50 95 ASP A CA 1
ATOM 714 C C . ASP A 1 95 ? -4.821 -0.029 8.460 1.00 96.50 95 ASP A C 1
ATOM 716 O O . ASP A 1 95 ? -3.795 0.068 7.789 1.00 96.50 95 ASP A O 1
ATOM 720 N N . LEU A 1 96 ? -5.765 -0.930 8.177 1.00 97.62 96 LEU A N 1
ATOM 721 C CA . LEU A 1 96 ? -5.649 -1.906 7.088 1.00 97.62 96 LEU A CA 1
ATOM 722 C C . LEU A 1 96 ? -5.567 -1.228 5.714 1.00 97.62 96 LEU A C 1
ATOM 724 O O . LEU A 1 96 ? -4.723 -1.587 4.890 1.00 97.62 96 LEU A O 1
ATOM 728 N N . LEU A 1 97 ? -6.417 -0.226 5.479 1.00 98.00 97 LEU A N 1
ATOM 729 C CA . LEU A 1 97 ? -6.427 0.545 4.236 1.00 98.00 97 LEU A CA 1
ATOM 730 C C . LEU A 1 97 ? -5.172 1.410 4.086 1.00 98.00 97 LEU A C 1
ATOM 732 O O . LEU A 1 97 ? -4.630 1.490 2.989 1.00 98.00 97 LEU A O 1
ATOM 736 N N . MET A 1 98 ? -4.682 2.013 5.174 1.00 98.00 98 MET A N 1
ATOM 737 C CA . MET A 1 98 ? -3.437 2.784 5.189 1.00 98.00 98 MET A CA 1
ATOM 738 C C . MET A 1 98 ? -2.249 1.909 4.781 1.00 98.00 98 MET A C 1
ATOM 740 O O . MET A 1 98 ? -1.468 2.299 3.919 1.00 98.00 98 MET A O 1
ATOM 744 N N . TYR A 1 99 ? -2.126 0.716 5.362 1.00 97.81 99 TYR A N 1
ATOM 745 C CA . TYR A 1 99 ? -1.061 -0.225 5.016 1.00 97.81 99 TYR A CA 1
ATOM 746 C C . TYR A 1 99 ? -1.145 -0.703 3.562 1.00 97.81 99 TYR A C 1
ATOM 748 O O . TYR A 1 99 ? -0.129 -0.734 2.866 1.00 97.81 99 TYR A O 1
ATOM 756 N N . LEU A 1 100 ? -2.353 -0.996 3.067 1.00 96.94 100 LEU A N 1
ATOM 757 C CA . LEU A 1 100 ? -2.538 -1.336 1.656 1.00 96.94 100 LEU A CA 1
ATOM 758 C C . LEU A 1 100 ? -2.175 -0.163 0.737 1.00 96.94 100 LEU A C 1
ATOM 760 O O . LEU A 1 100 ? -1.523 -0.373 -0.281 1.00 96.94 100 LEU A O 1
ATOM 764 N N . ALA A 1 101 ? -2.547 1.064 1.108 1.00 97.25 101 ALA A N 1
ATOM 765 C CA . ALA A 1 101 ? -2.202 2.269 0.364 1.00 97.25 101 ALA A CA 1
ATOM 766 C C . ALA A 1 101 ? -0.686 2.483 0.288 1.00 97.25 101 ALA A C 1
ATOM 768 O O . ALA A 1 101 ? -0.171 2.773 -0.787 1.00 97.25 101 ALA A O 1
ATOM 769 N N . LEU A 1 102 ? 0.033 2.290 1.398 1.00 96.62 102 LEU A N 1
ATOM 770 C CA . LEU A 1 102 ? 1.497 2.354 1.431 1.00 96.62 102 LEU A CA 1
ATOM 771 C C . LEU A 1 102 ? 2.120 1.300 0.512 1.00 96.62 102 LEU A C 1
ATOM 773 O O . LEU A 1 102 ? 3.015 1.621 -0.266 1.00 96.62 102 LEU A O 1
ATOM 777 N N . ALA A 1 103 ? 1.613 0.064 0.544 1.00 95.56 103 ALA A N 1
ATOM 778 C CA . ALA A 1 103 ? 2.073 -0.986 -0.359 1.00 95.56 103 ALA A CA 1
ATOM 779 C C . ALA A 1 103 ? 1.862 -0.599 -1.833 1.00 95.56 103 ALA A C 1
ATOM 781 O O . ALA A 1 103 ? 2.740 -0.832 -2.659 1.00 95.56 103 ALA A O 1
ATOM 782 N N . GLN A 1 104 ? 0.735 0.037 -2.165 1.00 94.81 104 GLN A N 1
ATOM 783 C CA . GLN A 1 104 ? 0.481 0.529 -3.520 1.00 94.81 104 GLN A CA 1
ATOM 784 C C . GLN A 1 104 ? 1.418 1.667 -3.933 1.00 94.81 104 GLN A C 1
ATOM 786 O O . GLN A 1 104 ? 1.905 1.664 -5.061 1.00 94.81 104 GLN A O 1
ATOM 791 N N . THR A 1 105 ? 1.734 2.598 -3.031 1.00 94.62 105 THR A N 1
ATOM 792 C CA . THR A 1 105 ? 2.723 3.652 -3.300 1.00 94.62 105 THR A CA 1
ATOM 793 C C . THR A 1 105 ? 4.103 3.067 -3.569 1.00 94.62 105 THR A C 1
ATOM 795 O O . THR A 1 105 ? 4.755 3.453 -4.533 1.00 94.62 105 THR A O 1
ATOM 798 N N . VAL A 1 106 ? 4.542 2.105 -2.750 1.00 93.94 106 VAL A N 1
ATOM 799 C CA . VAL A 1 106 ? 5.824 1.417 -2.958 1.00 93.94 106 VAL A CA 1
ATOM 800 C C . VAL A 1 106 ? 5.816 0.679 -4.299 1.00 93.94 106 VAL A C 1
ATOM 802 O O . VAL A 1 106 ? 6.774 0.795 -5.055 1.00 93.94 106 VAL A O 1
ATOM 805 N N . ALA A 1 107 ? 4.722 -0.011 -4.635 1.00 90.50 107 ALA A N 1
ATOM 806 C CA . ALA A 1 107 ? 4.581 -0.710 -5.911 1.00 90.50 107 ALA A CA 1
ATOM 807 C C . ALA A 1 107 ? 4.630 0.213 -7.128 1.00 90.50 107 ALA A C 1
ATOM 809 O O . ALA A 1 107 ? 5.350 -0.075 -8.081 1.00 90.50 107 ALA A O 1
ATOM 810 N N . GLY A 1 108 ? 3.909 1.332 -7.083 1.00 88.50 108 GLY A N 1
ATOM 811 C CA . GLY A 1 108 ? 3.937 2.320 -8.154 1.00 88.50 108 GLY A CA 1
ATOM 812 C C . GLY A 1 108 ? 5.310 2.969 -8.316 1.00 88.50 108 GLY A C 1
ATOM 813 O O . GLY A 1 108 ? 5.794 3.097 -9.437 1.00 88.50 108 GLY A O 1
ATOM 814 N N . PHE A 1 109 ? 5.961 3.323 -7.204 1.00 88.00 109 PHE A N 1
ATOM 815 C CA . PHE A 1 109 ? 7.263 3.984 -7.237 1.00 88.00 109 PHE A CA 1
ATOM 816 C C . PHE A 1 109 ? 8.370 3.084 -7.772 1.00 88.00 109 PHE A C 1
ATOM 818 O O . PHE A 1 109 ? 9.030 3.415 -8.755 1.00 88.00 109 PHE A O 1
ATOM 825 N N . PHE A 1 110 ? 8.586 1.952 -7.098 1.00 86.12 110 PHE A N 1
ATOM 826 C CA . PHE A 1 110 ? 9.695 1.065 -7.412 1.00 86.12 110 PHE A CA 1
ATOM 827 C C . PHE A 1 110 ? 9.453 0.367 -8.750 1.00 86.12 110 PHE A C 1
ATOM 829 O O . PHE A 1 110 ? 10.392 0.257 -9.522 1.00 86.12 110 PHE A O 1
ATOM 836 N N . GLY A 1 111 ? 8.213 -0.006 -9.087 1.00 81.00 111 GLY A N 1
ATOM 837 C CA . GLY A 1 111 ? 7.913 -0.658 -10.365 1.00 81.00 111 GLY A CA 1
ATOM 838 C C . GLY A 1 111 ? 8.322 0.175 -11.586 1.00 81.00 111 GLY A C 1
ATOM 839 O O . GLY A 1 111 ? 9.027 -0.323 -12.459 1.00 81.00 111 GLY A O 1
ATOM 840 N N . ALA A 1 112 ? 7.938 1.456 -11.637 1.00 79.56 112 ALA A N 1
ATOM 841 C CA . ALA A 1 112 ? 8.328 2.325 -12.751 1.00 79.56 112 ALA A CA 1
ATOM 842 C C . ALA A 1 112 ? 9.828 2.640 -12.751 1.00 79.56 112 ALA A C 1
ATOM 844 O O . ALA A 1 112 ? 10.466 2.620 -13.799 1.00 79.56 112 ALA A O 1
ATOM 845 N N . PHE A 1 113 ? 10.397 2.916 -11.575 1.00 81.75 113 PHE A N 1
ATOM 846 C CA . PHE A 1 113 ? 11.805 3.283 -11.468 1.00 81.75 113 PHE A CA 1
ATOM 847 C C . PHE A 1 113 ? 12.738 2.122 -11.838 1.00 81.75 113 PHE A C 1
ATOM 849 O O . PHE A 1 113 ? 13.729 2.334 -12.530 1.00 81.75 113 PHE A O 1
ATOM 856 N N . MET A 1 114 ? 12.408 0.892 -11.440 1.00 79.75 114 MET A N 1
ATOM 857 C CA . MET A 1 114 ? 13.213 -0.288 -11.773 1.00 79.75 114 MET A CA 1
ATOM 858 C C . MET A 1 114 ? 13.154 -0.639 -13.251 1.00 79.75 114 MET A C 1
ATOM 860 O O . MET A 1 114 ? 14.193 -0.903 -13.847 1.00 79.75 114 MET A O 1
ATOM 864 N N . SER A 1 115 ? 11.979 -0.513 -13.873 1.00 75.56 115 SER A N 1
ATOM 865 C CA . SER A 1 115 ? 11.835 -0.754 -15.310 1.00 75.56 115 SER A CA 1
ATOM 866 C C . SER A 1 115 ? 12.736 0.143 -16.172 1.00 75.56 115 SER A C 1
ATOM 868 O O . SER A 1 115 ? 13.070 -0.244 -17.291 1.00 75.56 115 SER A O 1
ATOM 870 N N . GLU A 1 116 ? 13.103 1.336 -15.700 1.00 77.69 116 GLU A N 1
ATOM 871 C CA . GLU A 1 116 ? 14.069 2.219 -16.372 1.00 77.69 116 GLU A CA 1
ATOM 872 C C . GLU A 1 116 ? 15.514 1.777 -16.125 1.00 77.69 116 GLU A C 1
ATOM 874 O O . GLU A 1 116 ? 16.333 1.750 -17.043 1.00 77.69 116 GLU A O 1
ATOM 879 N N . LEU A 1 117 ? 15.835 1.409 -14.884 1.00 80.62 117 LEU A N 1
ATOM 880 C CA . LEU A 1 117 ? 17.182 0.987 -14.505 1.00 80.62 117 LEU A CA 1
ATOM 881 C C . LEU A 1 117 ? 17.584 -0.319 -15.197 1.00 80.62 117 LEU A C 1
ATOM 883 O O . LEU A 1 117 ? 18.698 -0.430 -15.700 1.00 80.62 117 LEU A O 1
ATOM 887 N N . ASP A 1 118 ? 16.664 -1.267 -15.344 1.00 76.25 118 ASP A N 1
ATOM 888 C CA . ASP A 1 118 ? 16.948 -2.538 -16.018 1.00 76.25 118 ASP A CA 1
ATOM 889 C C . ASP A 1 118 ? 17.261 -2.383 -17.515 1.00 76.25 118 ASP A C 1
ATOM 891 O O . ASP A 1 118 ? 17.826 -3.284 -18.139 1.00 76.25 118 ASP A O 1
ATOM 895 N N . GLN A 1 119 ? 16.935 -1.232 -18.113 1.00 77.56 119 GLN A N 1
ATOM 896 C CA . GLN A 1 119 ? 17.284 -0.925 -19.501 1.00 77.56 119 GLN A CA 1
ATOM 897 C C . GLN A 1 119 ? 18.721 -0.402 -19.654 1.00 77.56 119 GLN A C 1
ATOM 899 O O . GLN A 1 119 ? 19.228 -0.325 -20.777 1.00 77.56 119 GLN A O 1
ATOM 904 N N . VAL A 1 120 ? 19.402 -0.056 -18.557 1.00 83.12 120 VAL A N 1
ATOM 905 C CA . VAL A 1 120 ? 20.769 0.471 -18.590 1.00 83.12 120 VAL A CA 1
ATOM 906 C C . VAL A 1 120 ? 21.762 -0.652 -18.878 1.00 83.12 120 VAL A C 1
ATOM 908 O O . VAL A 1 120 ? 21.942 -1.581 -18.094 1.00 83.12 120 VAL A O 1
ATOM 911 N N . GLN A 1 121 ? 22.470 -0.535 -20.003 1.00 82.19 121 GLN A N 1
ATOM 912 C CA . GLN A 1 121 ? 23.542 -1.453 -20.386 1.00 82.19 121 GLN A CA 1
ATOM 913 C C . GLN A 1 121 ? 24.896 -0.757 -20.253 1.00 82.19 121 GLN A C 1
ATOM 915 O O . GLN A 1 121 ? 25.175 0.217 -20.954 1.00 82.19 121 GLN A O 1
ATOM 920 N N . LEU A 1 122 ? 25.739 -1.266 -19.352 1.00 88.12 122 LEU A N 1
ATOM 921 C CA . LEU A 1 122 ? 27.096 -0.761 -19.142 1.00 88.12 122 LEU A CA 1
ATOM 922 C C . LEU A 1 122 ? 28.107 -1.596 -19.948 1.00 88.12 122 LEU A C 1
ATOM 924 O O . LEU A 1 122 ? 28.097 -2.822 -19.824 1.00 88.12 122 LEU A O 1
ATOM 928 N N . PRO A 1 123 ? 28.979 -0.969 -20.766 1.00 84.19 123 PRO A N 1
ATOM 929 C CA . PRO A 1 123 ? 29.945 -1.694 -21.595 1.00 84.19 123 PRO A CA 1
ATOM 930 C C . PRO A 1 123 ? 31.034 -2.412 -20.792 1.00 84.19 123 PRO A C 1
ATOM 932 O O . PRO A 1 123 ? 31.524 -3.455 -21.225 1.00 84.19 123 PRO A O 1
ATOM 935 N N . ASP A 1 124 ? 31.438 -1.848 -19.650 1.00 93.12 124 ASP A N 1
ATOM 936 C CA . ASP A 1 124 ? 32.496 -2.407 -18.814 1.00 93.12 124 ASP A CA 1
ATOM 937 C C . ASP A 1 124 ? 31.947 -3.468 -17.835 1.00 93.12 124 ASP A C 1
ATOM 939 O O . ASP A 1 124 ? 31.050 -3.172 -17.037 1.00 93.12 124 ASP A O 1
ATOM 943 N N . PRO A 1 125 ? 32.488 -4.705 -17.828 1.00 90.06 125 PRO A N 1
ATOM 944 C CA . PRO A 1 125 ? 32.030 -5.763 -16.930 1.00 90.06 125 PRO A CA 1
ATOM 945 C C . PRO A 1 125 ? 32.180 -5.453 -15.435 1.00 90.06 125 PRO A C 1
ATOM 947 O O . PRO A 1 125 ? 31.435 -6.013 -14.624 1.00 90.06 125 PRO A O 1
ATOM 950 N N . GLN A 1 126 ? 33.148 -4.620 -15.036 1.00 92.06 126 GLN A N 1
ATOM 951 C CA . GLN A 1 126 ? 33.337 -4.271 -13.627 1.00 92.06 126 GLN A CA 1
ATOM 952 C C . GLN A 1 126 ? 32.302 -3.237 -13.173 1.00 92.06 126 GLN A C 1
ATOM 954 O O . GLN A 1 126 ? 31.667 -3.438 -12.133 1.00 92.06 126 GLN A O 1
ATOM 959 N N . GLU A 1 127 ? 32.068 -2.198 -13.973 1.00 90.06 127 GLU A N 1
ATOM 960 C CA . GLU A 1 127 ? 30.974 -1.246 -13.755 1.00 90.06 127 GLU A CA 1
ATOM 961 C C . GLU A 1 127 ? 29.603 -1.936 -13.764 1.00 90.06 127 GLU A C 1
ATOM 963 O O . GLU A 1 127 ? 28.796 -1.695 -12.866 1.00 90.06 127 GLU A O 1
ATOM 968 N N . ALA A 1 128 ? 29.362 -2.874 -14.687 1.00 88.81 128 ALA A N 1
ATOM 969 C CA . ALA A 1 128 ? 28.120 -3.649 -14.745 1.00 88.81 128 ALA A CA 1
ATOM 970 C C . ALA A 1 128 ? 27.854 -4.445 -13.453 1.00 88.81 128 ALA A C 1
ATOM 972 O O . ALA A 1 128 ? 26.722 -4.505 -12.974 1.00 88.81 128 ALA A O 1
ATOM 973 N N . ARG A 1 129 ? 28.896 -5.025 -12.838 1.00 89.44 129 ARG A N 1
ATOM 974 C CA . ARG A 1 129 ? 28.765 -5.719 -11.543 1.00 89.44 129 ARG A CA 1
ATOM 975 C C . ARG A 1 129 ? 28.448 -4.760 -10.401 1.00 89.44 129 ARG A C 1
ATOM 977 O O . ARG A 1 129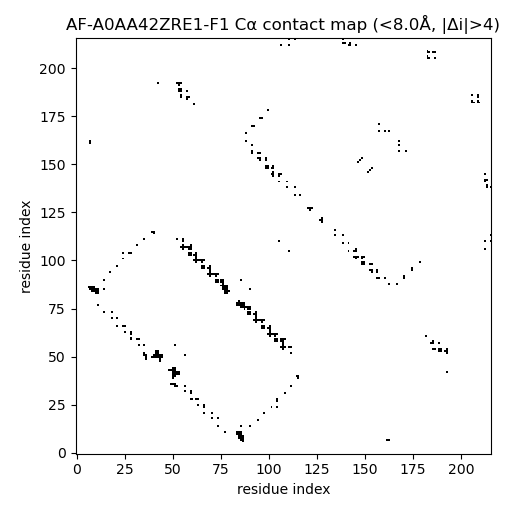 ? 27.612 -5.084 -9.562 1.00 89.44 129 ARG A O 1
ATOM 984 N N . MET A 1 130 ? 29.108 -3.602 -10.349 1.00 90.75 130 MET A N 1
ATOM 985 C CA . MET A 1 130 ? 28.825 -2.590 -9.324 1.00 90.75 130 MET A CA 1
ATOM 986 C C . MET A 1 130 ? 27.403 -2.048 -9.465 1.00 90.75 130 MET A C 1
ATOM 988 O O . MET A 1 130 ? 26.690 -1.929 -8.470 1.00 90.75 130 MET A O 1
ATOM 992 N N . TYR A 1 131 ? 26.970 -1.800 -10.698 1.00 90.25 131 TYR A N 1
ATOM 993 C CA . TYR A 1 131 ? 25.607 -1.402 -11.010 1.00 90.25 131 TYR A CA 1
ATOM 994 C C . TYR A 1 131 ? 24.593 -2.451 -10.549 1.00 90.25 131 TYR A C 1
ATOM 996 O O . TYR A 1 131 ? 23.689 -2.124 -9.786 1.00 90.25 131 TYR A O 1
ATOM 1004 N N . ALA A 1 132 ? 24.801 -3.727 -10.892 1.00 88.62 132 ALA A N 1
ATOM 1005 C CA . ALA A 1 132 ? 23.927 -4.817 -10.460 1.00 88.62 132 ALA A CA 1
ATOM 1006 C C . ALA A 1 132 ? 23.822 -4.932 -8.927 1.00 88.62 132 ALA A C 1
ATOM 1008 O O . ALA A 1 132 ? 22.745 -5.208 -8.404 1.00 88.62 132 ALA A O 1
ATOM 1009 N N . LEU A 1 133 ? 24.912 -4.681 -8.189 1.00 90.88 133 LEU A N 1
ATOM 1010 C CA . LEU A 1 133 ? 24.880 -4.648 -6.721 1.00 90.88 133 LEU A CA 1
ATOM 1011 C C . LEU A 1 133 ? 24.015 -3.500 -6.188 1.00 90.88 133 LEU A C 1
ATOM 1013 O O . LEU A 1 133 ? 23.222 -3.710 -5.269 1.00 90.88 133 LEU A O 1
ATOM 1017 N N . VAL A 1 134 ? 24.154 -2.299 -6.756 1.00 90.56 134 VAL A N 1
ATOM 1018 C CA . VAL A 1 134 ? 23.353 -1.131 -6.360 1.00 90.56 134 VAL A CA 1
ATOM 1019 C C . VAL A 1 134 ? 21.877 -1.372 -6.669 1.00 90.56 134 VAL A C 1
ATOM 1021 O O . VAL A 1 134 ? 21.040 -1.231 -5.780 1.00 90.56 134 VAL A O 1
ATOM 1024 N N . ILE A 1 135 ? 21.556 -1.805 -7.889 1.00 88.62 135 ILE A N 1
ATOM 1025 C CA . ILE A 1 135 ? 20.180 -2.087 -8.308 1.00 88.62 135 ILE A CA 1
ATOM 1026 C C . ILE A 1 135 ? 19.563 -3.209 -7.471 1.00 88.62 135 ILE A C 1
ATOM 1028 O O . ILE A 1 135 ? 18.444 -3.057 -6.982 1.00 88.62 135 ILE A O 1
ATOM 1032 N N . GLY A 1 136 ? 20.303 -4.289 -7.208 1.00 86.69 136 GLY A N 1
ATOM 1033 C CA . GLY A 1 136 ? 19.841 -5.382 -6.351 1.00 86.69 136 GLY A CA 1
ATOM 1034 C C . GLY A 1 136 ? 19.544 -4.938 -4.913 1.00 86.69 136 GLY A C 1
ATOM 1035 O O . GLY A 1 136 ? 18.561 -5.379 -4.316 1.00 86.69 136 GLY A O 1
ATOM 1036 N N . ALA A 1 137 ? 20.340 -4.021 -4.354 1.00 90.06 137 ALA A N 1
ATOM 1037 C CA . ALA A 1 137 ? 20.081 -3.468 -3.025 1.00 90.06 137 ALA A CA 1
ATOM 1038 C C . ALA A 1 137 ? 18.799 -2.618 -2.986 1.00 90.06 137 ALA A C 1
ATOM 1040 O O . ALA A 1 137 ? 18.027 -2.712 -2.028 1.00 90.06 137 ALA A O 1
ATOM 1041 N N . ILE A 1 138 ? 18.547 -1.818 -4.028 1.00 89.75 138 ILE A N 1
ATOM 1042 C CA . ILE A 1 138 ? 17.335 -0.995 -4.123 1.00 89.75 138 ILE A CA 1
ATOM 1043 C C . ILE A 1 138 ? 16.096 -1.895 -4.309 1.00 89.75 138 ILE A C 1
ATOM 1045 O O . ILE A 1 138 ? 15.086 -1.666 -3.639 1.00 89.75 138 ILE A O 1
ATOM 1049 N N . HIS A 1 139 ? 16.186 -2.957 -5.120 1.00 85.31 139 HIS A N 1
ATOM 1050 C CA . HIS A 1 139 ? 15.136 -3.976 -5.266 1.00 85.31 139 HIS A CA 1
ATOM 1051 C C . HIS A 1 139 ? 14.780 -4.624 -3.932 1.00 85.31 139 HIS A C 1
ATOM 1053 O O . HIS A 1 139 ? 13.615 -4.651 -3.533 1.00 85.31 139 HIS A O 1
ATOM 1059 N N . LEU A 1 140 ? 15.794 -5.083 -3.195 1.00 88.00 140 LEU A N 1
ATOM 1060 C CA . LEU A 1 140 ? 15.593 -5.706 -1.893 1.00 88.00 140 LEU A CA 1
ATOM 1061 C C . LEU A 1 140 ? 14.931 -4.738 -0.903 1.00 88.00 140 LEU A C 1
ATOM 1063 O O . LEU A 1 140 ? 13.997 -5.119 -0.198 1.00 88.00 140 LEU A O 1
ATOM 1067 N N . ALA A 1 141 ? 15.380 -3.482 -0.862 1.00 90.69 141 ALA A N 1
ATOM 1068 C CA . ALA A 1 141 ? 14.803 -2.467 0.014 1.00 90.69 141 ALA A CA 1
ATOM 1069 C C . ALA A 1 141 ? 13.328 -2.183 -0.323 1.00 90.69 141 ALA A C 1
ATOM 1071 O O . ALA A 1 141 ? 12.490 -2.147 0.584 1.00 90.69 141 ALA A O 1
ATOM 1072 N N . GLY A 1 142 ? 12.999 -2.035 -1.611 1.00 90.19 142 GLY A N 1
ATOM 1073 C CA . GLY A 1 142 ? 11.627 -1.851 -2.088 1.00 90.19 142 GLY A CA 1
ATOM 1074 C C . GLY A 1 142 ? 10.732 -3.050 -1.773 1.00 90.19 142 GLY A C 1
ATOM 1075 O O . GLY A 1 142 ? 9.653 -2.880 -1.203 1.00 90.19 142 GLY A O 1
ATOM 1076 N N . GLY A 1 143 ? 11.212 -4.266 -2.047 1.00 89.75 143 GLY A N 1
ATOM 1077 C CA . GLY A 1 143 ? 10.508 -5.513 -1.751 1.00 89.75 143 GLY A CA 1
ATOM 1078 C C . GLY A 1 143 ? 10.236 -5.696 -0.256 1.00 89.75 143 GLY A C 1
ATOM 1079 O O . GLY A 1 143 ? 9.118 -6.041 0.130 1.00 89.75 143 GLY A O 1
ATOM 1080 N N . ILE A 1 144 ? 11.207 -5.382 0.611 1.00 92.69 144 ILE A N 1
ATOM 1081 C CA . ILE A 1 144 ? 11.016 -5.397 2.070 1.00 92.69 144 ILE A CA 1
ATOM 1082 C C . ILE A 1 144 ? 9.966 -4.364 2.486 1.00 92.69 144 ILE A C 1
ATOM 1084 O O . ILE A 1 144 ? 9.030 -4.709 3.207 1.00 92.69 144 ILE A O 1
ATOM 1088 N N . ALA A 1 145 ? 10.085 -3.109 2.041 1.00 93.69 145 ALA A N 1
ATOM 1089 C CA . ALA A 1 145 ? 9.133 -2.055 2.397 1.00 93.69 145 ALA A CA 1
ATOM 1090 C C . ALA A 1 145 ? 7.700 -2.415 1.969 1.00 93.69 145 ALA A C 1
ATOM 1092 O O . ALA A 1 145 ? 6.743 -2.232 2.732 1.00 93.69 145 ALA A O 1
ATOM 1093 N N . TRP A 1 146 ? 7.562 -2.990 0.775 1.00 94.56 146 TRP A N 1
ATOM 1094 C CA . TRP A 1 146 ? 6.296 -3.480 0.254 1.00 94.56 146 TRP A CA 1
ATOM 1095 C C . TRP A 1 146 ? 5.741 -4.642 1.086 1.00 94.56 146 TRP A C 1
ATOM 1097 O O . TRP A 1 146 ? 4.602 -4.570 1.544 1.00 94.56 146 TRP A O 1
ATOM 1107 N N . ALA A 1 147 ? 6.548 -5.673 1.354 1.00 92.62 147 ALA A N 1
ATOM 1108 C CA . ALA A 1 147 ? 6.140 -6.856 2.114 1.00 92.62 147 ALA A CA 1
ATOM 1109 C C . ALA A 1 147 ? 5.725 -6.506 3.551 1.00 92.62 147 ALA A C 1
ATOM 1111 O O . ALA A 1 147 ? 4.730 -7.012 4.076 1.00 92.62 147 ALA A O 1
ATOM 1112 N N . MET A 1 148 ? 6.461 -5.588 4.177 1.00 95.81 148 MET A N 1
ATOM 1113 C CA . MET A 1 148 ? 6.135 -5.054 5.497 1.00 95.81 148 MET A CA 1
ATOM 1114 C C . MET A 1 148 ? 4.788 -4.328 5.488 1.00 95.81 148 MET A C 1
ATOM 1116 O O . MET A 1 148 ? 3.996 -4.495 6.415 1.00 95.81 148 MET A O 1
ATOM 1120 N N . SER A 1 149 ? 4.510 -3.562 4.432 1.00 95.94 149 SER A N 1
ATOM 1121 C CA . SER A 1 149 ? 3.261 -2.812 4.285 1.00 95.94 149 SER A CA 1
ATOM 1122 C C . SER A 1 149 ? 2.075 -3.716 3.948 1.00 95.94 149 SER A C 1
ATOM 1124 O O . SER A 1 149 ? 0.991 -3.513 4.476 1.00 95.94 149 SER A O 1
ATOM 1126 N N . ILE A 1 150 ? 2.255 -4.735 3.109 1.00 94.81 150 ILE A N 1
ATOM 1127 C CA . ILE A 1 150 ? 1.148 -5.574 2.636 1.00 94.81 150 ILE A CA 1
ATOM 1128 C C . ILE A 1 150 ? 0.841 -6.761 3.560 1.00 94.81 150 ILE A C 1
ATOM 1130 O O . ILE A 1 150 ? -0.299 -7.197 3.646 1.00 94.81 150 ILE A O 1
ATOM 1134 N N . TYR A 1 151 ? 1.828 -7.285 4.290 1.00 95.06 151 TYR A N 1
ATOM 1135 C CA . TYR A 1 151 ? 1.631 -8.469 5.130 1.00 95.06 151 TYR A CA 1
ATOM 1136 C C . TYR A 1 151 ? 1.789 -8.155 6.608 1.00 95.06 151 TYR A C 1
ATOM 1138 O O . TYR A 1 151 ? 0.868 -8.385 7.395 1.00 95.06 151 TYR A O 1
ATOM 1146 N N . LEU A 1 152 ? 2.945 -7.617 7.002 1.00 96.44 152 LEU A N 1
ATOM 1147 C CA . LEU A 1 152 ? 3.274 -7.527 8.421 1.00 96.44 152 LEU A CA 1
ATOM 1148 C C . LEU A 1 152 ? 2.443 -6.467 9.153 1.00 96.44 152 LEU A C 1
ATOM 1150 O O . LEU A 1 152 ? 1.904 -6.755 10.219 1.00 96.44 152 LEU A O 1
ATOM 1154 N N . GLY A 1 153 ? 2.310 -5.262 8.594 1.00 95.88 153 GLY A N 1
ATOM 1155 C CA . GLY A 1 153 ? 1.519 -4.177 9.184 1.00 95.88 153 GLY A CA 1
ATOM 1156 C C . GLY A 1 153 ? 0.064 -4.584 9.455 1.00 95.88 153 GLY A C 1
ATOM 1157 O O . GLY A 1 153 ? -0.365 -4.555 10.612 1.00 95.88 153 GLY A O 1
ATOM 1158 N N . PRO A 1 154 ? -0.680 -5.049 8.434 1.00 96.62 154 PRO A N 1
ATOM 1159 C CA . PRO A 1 154 ? -2.044 -5.545 8.591 1.00 96.62 154 PRO A CA 1
ATOM 1160 C C . PRO A 1 154 ? -2.158 -6.686 9.604 1.00 96.62 154 PRO A C 1
ATOM 1162 O O . PRO A 1 154 ? -3.053 -6.664 10.450 1.00 96.62 154 PRO A O 1
ATOM 1165 N N . LEU A 1 155 ? -1.229 -7.650 9.574 1.00 96.75 155 LEU A N 1
ATOM 1166 C CA . LEU A 1 155 ? -1.207 -8.761 10.524 1.00 96.75 155 LEU A CA 1
ATOM 1167 C C . LEU A 1 155 ? -1.058 -8.264 11.966 1.00 96.75 155 LEU A C 1
ATOM 1169 O O . LEU A 1 155 ? -1.824 -8.669 12.839 1.00 96.75 155 LEU A O 1
ATOM 1173 N N . VAL A 1 156 ? -0.110 -7.360 12.224 1.00 96.12 156 VAL A N 1
ATOM 1174 C CA . VAL A 1 156 ? 0.103 -6.786 13.559 1.00 96.12 156 VAL A CA 1
ATOM 1175 C C . VAL A 1 156 ? -1.128 -6.003 14.023 1.00 96.12 156 VAL A C 1
ATOM 1177 O O . VAL A 1 156 ? -1.523 -6.148 15.181 1.00 96.12 156 VAL A O 1
ATOM 1180 N N . SER A 1 157 ? -1.774 -5.233 13.141 1.00 94.94 157 SER A N 1
ATOM 1181 C CA . SER A 1 157 ? -3.013 -4.509 13.462 1.00 94.94 157 SER A CA 1
ATOM 1182 C C . SER A 1 157 ? -4.176 -5.442 13.807 1.00 94.94 157 SER A C 1
ATOM 1184 O O . SER A 1 157 ? -4.912 -5.174 14.755 1.00 94.94 157 SER A O 1
ATOM 1186 N N . LEU A 1 158 ? -4.329 -6.558 13.089 1.00 95.62 158 LEU A N 1
ATOM 1187 C CA . LEU A 1 158 ? -5.360 -7.560 13.379 1.00 95.62 158 LEU A CA 1
ATOM 1188 C C . LEU A 1 158 ? -5.081 -8.294 14.696 1.00 95.62 158 LEU A C 1
ATOM 1190 O O . LEU A 1 158 ? -5.988 -8.447 15.512 1.00 95.62 158 LEU A O 1
ATOM 1194 N N . LEU A 1 159 ? -3.832 -8.709 14.934 1.00 94.19 159 LEU A N 1
ATOM 1195 C CA . LEU A 1 159 ? -3.432 -9.422 16.153 1.00 94.19 159 LEU A CA 1
ATOM 1196 C C . LEU A 1 159 ? -3.553 -8.557 17.411 1.00 94.19 159 LEU A C 1
ATOM 1198 O O . LEU A 1 159 ? -3.873 -9.069 18.481 1.00 94.19 159 LEU A O 1
ATOM 1202 N N . ARG A 1 160 ? -3.297 -7.251 17.291 1.00 92.44 160 ARG A N 1
ATOM 1203 C CA . ARG A 1 160 ? -3.398 -6.285 18.398 1.00 92.44 160 ARG A CA 1
ATOM 1204 C C . ARG A 1 160 ? -4.744 -5.565 18.446 1.00 92.44 160 ARG A C 1
ATOM 1206 O O . ARG A 1 160 ? -4.884 -4.602 19.197 1.00 92.44 160 ARG A O 1
ATOM 1213 N N . SER A 1 161 ? -5.719 -6.005 17.651 1.00 90.25 161 SER A N 1
ATOM 1214 C CA . SER A 1 161 ? -7.039 -5.388 17.593 1.00 90.25 161 SER A CA 1
ATOM 1215 C C . SER A 1 161 ? -7.716 -5.431 18.969 1.00 90.25 161 SER A C 1
ATOM 1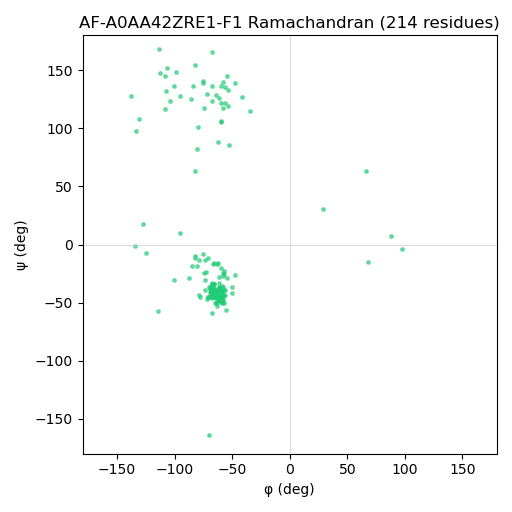217 O O . SER A 1 161 ? -7.941 -6.522 19.498 1.00 90.25 161 SER A O 1
ATOM 1219 N N . PRO A 1 162 ? -8.103 -4.277 19.544 1.00 87.88 162 PRO A N 1
ATOM 1220 C CA . PRO A 1 162 ? -8.897 -4.253 20.769 1.00 87.88 162 PRO A CA 1
ATOM 1221 C C . PRO A 1 162 ? -10.371 -4.611 20.510 1.00 87.88 162 PRO A C 1
ATOM 1223 O O . PRO A 1 162 ? -11.145 -4.758 21.454 1.00 87.88 162 PRO A O 1
ATOM 1226 N N . TYR A 1 163 ? -10.782 -4.726 19.241 1.00 89.25 163 TYR A N 1
ATOM 1227 C CA . TYR A 1 163 ? -12.165 -4.962 18.840 1.00 89.25 163 TYR A CA 1
ATOM 1228 C C . TYR A 1 163 ? -12.542 -6.444 18.927 1.00 89.25 163 TYR A C 1
ATOM 1230 O O . TYR A 1 163 ? -11.707 -7.343 18.814 1.00 89.25 163 TYR A O 1
ATOM 1238 N N . GLY A 1 164 ? -13.840 -6.709 19.102 1.00 89.31 164 GLY A N 1
ATOM 1239 C CA . GLY A 1 164 ? -14.358 -8.070 19.234 1.00 89.31 164 GLY A CA 1
ATOM 1240 C C . GLY A 1 164 ? -13.954 -8.979 18.068 1.00 89.31 164 GLY A C 1
ATOM 1241 O O . GLY A 1 164 ? -13.917 -8.553 16.913 1.00 89.31 164 GLY A O 1
ATOM 1242 N N . HIS A 1 165 ? -13.713 -10.259 18.368 1.00 91.06 165 HIS A N 1
ATOM 1243 C CA . HIS A 1 165 ? -13.169 -11.239 17.420 1.00 91.06 165 HIS A CA 1
ATOM 1244 C C . HIS A 1 165 ? -13.913 -11.277 16.074 1.00 91.06 165 HIS A C 1
ATOM 1246 O O . HIS A 1 165 ? -13.284 -11.301 15.022 1.00 91.06 165 HIS A O 1
ATOM 1252 N N . ARG A 1 166 ? -15.252 -11.199 16.092 1.00 93.62 166 ARG A N 1
ATOM 1253 C CA . ARG A 1 166 ? -16.081 -11.198 14.873 1.00 93.62 166 ARG A CA 1
ATOM 1254 C C . ARG A 1 166 ? -15.757 -10.035 13.934 1.00 93.62 166 ARG A C 1
ATOM 1256 O O . ARG A 1 166 ? -15.678 -10.240 12.730 1.00 93.62 166 ARG A O 1
ATOM 1263 N N . ILE A 1 167 ? -15.561 -8.837 14.483 1.00 93.88 167 ILE A N 1
ATOM 1264 C CA . ILE A 1 167 ? -15.257 -7.633 13.700 1.00 93.88 167 ILE A CA 1
ATOM 1265 C C . ILE A 1 167 ? -13.841 -7.735 13.136 1.00 93.88 167 ILE A C 1
ATOM 1267 O O . ILE A 1 167 ? -13.636 -7.493 11.952 1.00 93.88 167 ILE A O 1
ATOM 1271 N N . THR A 1 168 ? -12.881 -8.151 13.962 1.00 95.06 168 THR A N 1
ATOM 1272 C CA . THR A 1 168 ? -11.487 -8.335 13.540 1.00 95.06 168 THR A CA 1
ATOM 1273 C C . THR A 1 168 ? -11.377 -9.358 12.405 1.00 95.06 168 THR A C 1
ATOM 1275 O O . THR A 1 168 ? -10.721 -9.086 11.405 1.00 95.06 168 THR A O 1
ATOM 1278 N N . VAL A 1 169 ? -12.075 -10.497 12.502 1.00 95.62 169 VAL A N 1
ATOM 1279 C CA . VAL A 1 169 ? -12.120 -11.506 11.428 1.00 95.62 169 VAL A CA 1
ATOM 1280 C C . VAL A 1 169 ? -12.807 -10.960 10.178 1.00 95.62 169 VAL A C 1
ATOM 1282 O O . VAL A 1 169 ? -12.281 -11.130 9.082 1.00 95.62 169 VAL A O 1
ATOM 1285 N N . ALA A 1 170 ? -13.943 -10.271 10.319 1.00 97.25 170 ALA A N 1
ATOM 1286 C CA . ALA A 1 170 ? -14.647 -9.682 9.180 1.00 97.25 170 ALA A CA 1
ATOM 1287 C C . ALA A 1 170 ? -13.776 -8.660 8.429 1.00 97.25 170 ALA A C 1
ATOM 1289 O O . ALA A 1 170 ? -13.702 -8.703 7.204 1.00 97.25 170 ALA A O 1
ATOM 1290 N N . LEU A 1 171 ? -13.068 -7.787 9.153 1.00 96.81 171 LEU A N 1
ATOM 1291 C CA . LEU A 1 171 ? -12.140 -6.820 8.563 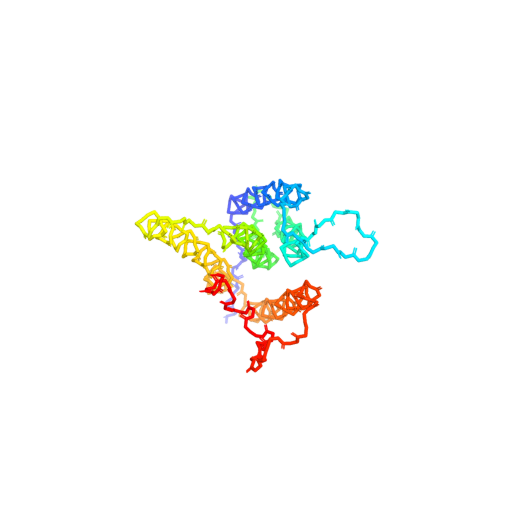1.00 96.81 171 LEU A CA 1
ATOM 1292 C C . LEU A 1 171 ? -10.907 -7.495 7.953 1.00 96.81 171 LEU A C 1
ATOM 1294 O O . LEU A 1 171 ? -10.453 -7.068 6.896 1.00 96.81 171 LEU A O 1
ATOM 1298 N N . GLY A 1 172 ? -10.403 -8.572 8.559 1.00 96.25 172 GLY A N 1
ATOM 1299 C CA . GLY A 1 172 ? -9.337 -9.387 7.973 1.00 96.25 172 GLY A CA 1
ATOM 1300 C C . GLY A 1 172 ? -9.755 -10.030 6.647 1.00 96.25 172 GLY A C 1
ATOM 1301 O O . GLY A 1 172 ? -9.019 -9.955 5.668 1.00 96.25 172 GLY A O 1
ATOM 1302 N N . LEU A 1 173 ? -10.963 -10.594 6.570 1.00 97.31 173 LEU A N 1
ATOM 1303 C CA . LEU A 1 173 ? -11.509 -11.144 5.324 1.00 97.31 173 LEU A CA 1
ATOM 1304 C C . LEU A 1 173 ? -11.744 -10.054 4.271 1.00 97.31 173 LEU A C 1
ATOM 1306 O O . LEU A 1 173 ? -11.409 -10.252 3.105 1.00 97.31 173 LEU A O 1
ATOM 1310 N N . ALA A 1 174 ? -12.275 -8.897 4.676 1.00 96.75 174 ALA A N 1
ATOM 1311 C CA . ALA A 1 174 ? -12.452 -7.753 3.786 1.00 96.75 174 ALA A CA 1
ATOM 1312 C C . ALA A 1 174 ? -11.108 -7.254 3.232 1.00 96.75 174 ALA A C 1
ATOM 1314 O O . ALA A 1 174 ? -11.004 -6.965 2.042 1.00 96.75 174 ALA A O 1
ATOM 1315 N N . TYR A 1 175 ? -10.069 -7.217 4.071 1.00 96.94 175 TYR A N 1
ATOM 1316 C CA . TYR A 1 175 ? -8.710 -6.886 3.658 1.00 96.94 175 TYR A CA 1
ATOM 1317 C C . TYR A 1 175 ? -8.168 -7.877 2.626 1.00 96.94 175 TYR A C 1
ATOM 1319 O O . TYR A 1 175 ? -7.670 -7.455 1.587 1.00 96.94 175 TYR A O 1
ATOM 1327 N N . LEU A 1 176 ? -8.312 -9.185 2.868 1.00 95.75 176 LEU A N 1
ATOM 1328 C CA . LEU A 1 176 ? -7.883 -10.214 1.917 1.00 95.75 176 LEU A CA 1
ATOM 1329 C C . LEU A 1 176 ? -8.624 -10.095 0.581 1.00 95.75 176 LEU A C 1
ATOM 1331 O O . LEU A 1 176 ? -8.001 -10.172 -0.472 1.00 95.75 176 LEU A O 1
ATOM 1335 N N . LEU A 1 177 ? -9.937 -9.858 0.605 1.00 96.06 177 LEU A N 1
ATOM 1336 C CA . LEU A 1 177 ? -10.721 -9.657 -0.613 1.00 96.06 177 LEU A CA 1
ATOM 1337 C C . LEU A 1 177 ? -10.247 -8.424 -1.392 1.00 96.06 177 LEU A C 1
ATOM 1339 O O . LEU A 1 177 ? -10.080 -8.489 -2.610 1.00 96.06 177 LEU A O 1
ATOM 1343 N N . LEU A 1 178 ? -9.993 -7.317 -0.693 1.00 94.88 178 LEU A N 1
ATOM 1344 C CA . LEU A 1 178 ? -9.485 -6.094 -1.304 1.00 94.88 178 LEU A CA 1
ATOM 1345 C C . LEU A 1 178 ? -8.077 -6.294 -1.879 1.00 94.88 178 LEU A C 1
ATOM 1347 O O . LEU A 1 178 ? -7.805 -5.841 -2.986 1.00 94.88 178 LEU A O 1
ATOM 1351 N N . LEU A 1 179 ? -7.212 -7.022 -1.171 1.00 93.81 179 LEU A N 1
ATOM 1352 C CA . LEU A 1 179 ? -5.882 -7.397 -1.641 1.00 93.81 179 LEU A CA 1
ATOM 1353 C C . LEU A 1 179 ? -5.958 -8.199 -2.948 1.00 93.81 179 LEU A C 1
ATOM 1355 O O . LEU A 1 179 ? -5.260 -7.873 -3.905 1.00 93.81 179 LEU A O 1
ATOM 1359 N N . LEU A 1 180 ? -6.841 -9.200 -3.028 1.00 91.00 180 LEU A N 1
ATOM 1360 C CA . LEU A 1 180 ? -7.040 -9.978 -4.256 1.00 91.00 180 LEU A CA 1
ATOM 1361 C C . LEU A 1 180 ? -7.545 -9.104 -5.412 1.00 91.00 180 LEU A C 1
ATOM 1363 O O . LEU A 1 180 ? -7.098 -9.273 -6.547 1.00 91.00 180 LEU A O 1
ATOM 1367 N N . LEU A 1 181 ? -8.440 -8.152 -5.134 1.00 91.94 181 LEU A N 1
ATOM 1368 C CA . LEU A 1 181 ? -8.934 -7.206 -6.134 1.00 91.94 181 LEU A CA 1
ATOM 1369 C C . LEU A 1 181 ? -7.812 -6.297 -6.645 1.00 91.94 181 LEU A C 1
ATOM 1371 O O . LEU A 1 181 ? -7.665 -6.128 -7.853 1.00 91.94 181 LEU A O 1
ATOM 1375 N N . VAL A 1 182 ? -6.987 -5.761 -5.748 1.00 91.19 182 VAL A N 1
ATOM 1376 C CA . VAL A 1 182 ? -5.830 -4.928 -6.099 1.00 91.19 182 VAL A CA 1
ATOM 1377 C C . VAL A 1 182 ? -4.836 -5.705 -6.963 1.00 91.19 182 VAL A C 1
ATOM 1379 O O . VAL A 1 182 ? -4.447 -5.231 -8.030 1.00 91.19 182 VAL A O 1
ATOM 1382 N N . VAL A 1 183 ? -4.492 -6.932 -6.567 1.00 88.06 183 VAL A N 1
ATOM 1383 C CA . VAL A 1 183 ? -3.621 -7.824 -7.348 1.00 88.06 183 VAL A CA 1
ATOM 1384 C C . VAL A 1 183 ? -4.210 -8.104 -8.735 1.00 88.06 183 VAL A C 1
ATOM 1386 O O . VAL A 1 183 ? -3.495 -8.098 -9.737 1.00 88.06 183 VAL A O 1
ATOM 1389 N N . ARG A 1 184 ? -5.530 -8.299 -8.824 1.00 86.62 184 ARG A N 1
ATOM 1390 C CA . ARG A 1 184 ? -6.228 -8.519 -10.095 1.00 86.62 184 ARG A CA 1
ATOM 1391 C C . ARG A 1 184 ? -6.182 -7.298 -11.016 1.00 86.62 184 ARG A C 1
ATOM 1393 O O . ARG A 1 184 ? -6.064 -7.489 -12.230 1.00 86.62 184 ARG A O 1
ATOM 1400 N N . VAL A 1 185 ? -6.306 -6.089 -10.465 1.00 88.00 185 VAL A N 1
ATOM 1401 C CA . VAL A 1 185 ? -6.195 -4.826 -11.215 1.00 88.00 185 VAL A CA 1
ATOM 1402 C C . VAL A 1 185 ? -4.768 -4.633 -11.712 1.00 88.00 185 VAL A C 1
ATOM 1404 O O . VAL A 1 185 ? -4.580 -4.360 -12.894 1.00 88.00 185 VAL A O 1
ATOM 1407 N N . TRP A 1 186 ? -3.771 -4.857 -10.856 1.00 85.38 186 TRP A N 1
ATOM 1408 C CA . TRP A 1 186 ? -2.365 -4.789 -11.249 1.00 85.38 186 TRP A CA 1
ATOM 1409 C C . TRP A 1 186 ? -2.043 -5.761 -12.393 1.00 85.38 186 TRP A C 1
ATOM 1411 O O . TRP A 1 186 ? -1.502 -5.350 -13.415 1.00 85.38 186 TRP A O 1
ATOM 1421 N N . ALA A 1 187 ? -2.472 -7.024 -12.286 1.00 81.50 187 ALA A N 1
ATOM 1422 C CA . ALA A 1 187 ? -2.273 -8.013 -13.346 1.00 81.50 187 ALA A CA 1
ATOM 1423 C C . ALA A 1 187 ? -2.965 -7.610 -14.662 1.00 81.50 187 ALA A C 1
ATOM 1425 O O . ALA A 1 187 ? -2.430 -7.843 -15.742 1.00 81.50 187 ALA A O 1
ATOM 1426 N N . ALA A 1 188 ? -4.148 -6.983 -14.593 1.00 83.81 188 ALA A N 1
ATOM 1427 C CA . ALA A 1 188 ? -4.824 -6.458 -15.780 1.00 83.81 188 ALA A CA 1
ATOM 1428 C C . ALA A 1 188 ? -4.030 -5.318 -16.433 1.00 83.81 188 ALA A C 1
ATOM 1430 O O . ALA A 1 188 ? -3.904 -5.290 -17.655 1.00 83.81 188 ALA A O 1
ATOM 1431 N N . ALA A 1 189 ? -3.497 -4.401 -15.623 1.00 82.62 189 ALA A N 1
ATOM 1432 C CA . ALA A 1 189 ? -2.692 -3.287 -16.103 1.00 82.62 189 ALA A CA 1
ATOM 1433 C C . ALA A 1 189 ? -1.410 -3.782 -16.784 1.00 82.62 189 ALA A C 1
ATOM 1435 O O . ALA A 1 189 ? -1.135 -3.375 -17.908 1.00 82.62 189 ALA A O 1
ATOM 1436 N N . LEU A 1 190 ? -0.700 -4.734 -16.172 1.00 77.38 190 LEU A N 1
ATOM 1437 C CA . LEU A 1 190 ? 0.508 -5.330 -16.748 1.00 77.38 190 LEU A CA 1
ATOM 1438 C C . LEU A 1 190 ? 0.232 -6.036 -18.089 1.00 77.38 190 LEU A C 1
ATOM 1440 O O . LEU A 1 190 ? 0.983 -5.883 -19.046 1.00 77.38 190 LEU A O 1
ATOM 1444 N N . LEU A 1 191 ? -0.871 -6.785 -18.197 1.00 77.06 191 LEU A N 1
ATOM 1445 C CA . LEU A 1 191 ? -1.251 -7.441 -19.456 1.00 77.06 191 LEU A CA 1
ATOM 1446 C C . LEU A 1 191 ? -1.508 -6.436 -20.588 1.00 77.06 191 LEU A C 1
ATOM 1448 O O . LEU A 1 191 ? -1.174 -6.705 -21.741 1.00 77.06 191 LEU A O 1
ATOM 1452 N N . LEU A 1 192 ? -2.104 -5.287 -20.262 1.00 75.56 192 LEU A N 1
ATOM 1453 C CA . LEU A 1 192 ? -2.351 -4.211 -21.222 1.00 75.56 192 LEU A CA 1
ATOM 1454 C C . LEU A 1 192 ? -1.075 -3.460 -21.600 1.00 75.56 192 LEU A C 1
ATOM 1456 O O . LEU A 1 192 ? -0.981 -2.979 -22.726 1.00 75.56 192 LEU A O 1
ATOM 1460 N N . GLU A 1 193 ? -0.114 -3.369 -20.686 1.00 72.25 193 GLU A N 1
ATOM 1461 C CA . GLU A 1 193 ? 1.203 -2.805 -20.962 1.00 72.25 193 GLU A CA 1
ATOM 1462 C C . GLU A 1 193 ? 2.004 -3.671 -21.926 1.00 72.25 193 GLU A C 1
ATOM 1464 O O . GLU A 1 193 ? 2.610 -3.161 -22.862 1.00 72.25 193 GLU A O 1
ATOM 1469 N N . VAL A 1 194 ? 1.995 -4.989 -21.734 1.00 66.50 194 VAL A N 1
ATOM 1470 C CA . VAL A 1 194 ? 2.947 -5.849 -22.434 1.00 66.50 194 VAL A CA 1
ATOM 1471 C C . VAL A 1 194 ? 2.702 -5.917 -23.947 1.00 66.50 194 VAL A C 1
ATOM 1473 O O . VAL A 1 194 ? 3.702 -6.013 -24.645 1.00 66.50 194 VAL A O 1
ATOM 1476 N N . GLN A 1 195 ? 1.461 -5.851 -24.476 1.00 57.31 195 GLN A N 1
ATOM 1477 C CA . GLN A 1 195 ? 1.093 -5.919 -25.926 1.00 57.31 195 GLN A CA 1
ATOM 1478 C C . GLN A 1 195 ? 2.042 -6.741 -26.848 1.00 57.31 195 GLN A C 1
ATOM 1480 O O . GLN A 1 195 ? 2.189 -6.464 -28.038 1.00 57.31 195 GLN A O 1
ATOM 1485 N N . ARG A 1 196 ? 2.692 -7.782 -26.321 1.00 45.81 196 ARG A N 1
ATOM 1486 C CA . ARG A 1 196 ? 3.592 -8.703 -27.018 1.00 45.81 196 ARG A CA 1
ATOM 1487 C C . ARG A 1 196 ? 2.860 -10.037 -27.142 1.00 45.81 196 ARG A C 1
ATOM 1489 O O . ARG A 1 196 ? 2.115 -10.388 -26.220 1.00 45.81 196 ARG A O 1
ATOM 1496 N N . PRO A 1 197 ? 3.046 -10.793 -28.243 1.00 37.03 197 PRO A N 1
ATOM 1497 C CA . PRO A 1 197 ? 2.610 -12.182 -28.266 1.00 37.03 197 PRO A CA 1
ATOM 1498 C C . PRO A 1 197 ? 3.248 -12.851 -27.052 1.00 37.03 197 PRO A C 1
ATOM 1500 O O . PRO A 1 197 ? 4.416 -12.585 -26.764 1.00 37.03 197 PRO A O 1
ATOM 1503 N N . ALA A 1 198 ? 2.436 -13.600 -26.305 1.00 39.12 198 ALA A N 1
ATOM 1504 C CA . ALA A 1 198 ? 2.818 -14.258 -25.067 1.00 39.12 198 ALA A CA 1
ATOM 1505 C C . ALA A 1 198 ? 4.277 -14.722 -25.135 1.00 39.12 198 ALA A C 1
ATOM 1507 O O . ALA A 1 198 ? 4.616 -15.560 -25.967 1.00 39.12 198 ALA A O 1
ATOM 1508 N N . LEU A 1 199 ? 5.134 -14.141 -24.289 1.00 42.09 199 LEU A N 1
ATOM 1509 C CA . LEU A 1 199 ? 6.400 -14.781 -23.969 1.00 42.09 199 LEU A CA 1
ATOM 1510 C C . LEU A 1 199 ? 6.038 -16.188 -23.502 1.00 42.09 199 LEU A C 1
ATOM 1512 O O . LEU A 1 199 ? 5.231 -16.363 -22.586 1.00 42.09 199 LEU A O 1
ATOM 1516 N N . ASP A 1 200 ? 6.553 -17.155 -24.246 1.00 33.50 200 ASP A N 1
ATOM 1517 C CA . ASP A 1 200 ? 6.292 -18.570 -24.098 1.00 33.50 200 ASP A CA 1
ATOM 1518 C C . ASP A 1 200 ? 6.261 -19.004 -22.626 1.00 33.50 200 ASP A C 1
ATOM 1520 O O . ASP A 1 200 ? 7.208 -18.813 -21.867 1.00 33.50 200 ASP A O 1
ATOM 1524 N N . GLY A 1 201 ? 5.174 -19.677 -22.247 1.00 39.19 201 GLY A N 1
ATOM 1525 C CA . GLY A 1 201 ? 5.284 -20.793 -21.311 1.00 39.19 201 GLY A CA 1
ATOM 1526 C C . GLY A 1 201 ? 5.216 -20.516 -19.811 1.00 39.19 201 GLY A C 1
ATOM 1527 O O . GLY A 1 201 ? 5.346 -21.472 -19.051 1.00 39.19 201 GLY A O 1
ATOM 1528 N N . THR A 1 202 ? 4.916 -19.308 -19.344 1.00 38.88 202 THR A N 1
ATOM 1529 C CA . THR A 1 202 ? 4.544 -19.113 -17.934 1.00 38.88 202 THR A CA 1
ATOM 1530 C C . THR A 1 202 ? 3.319 -18.232 -17.826 1.00 38.88 202 THR A C 1
ATOM 153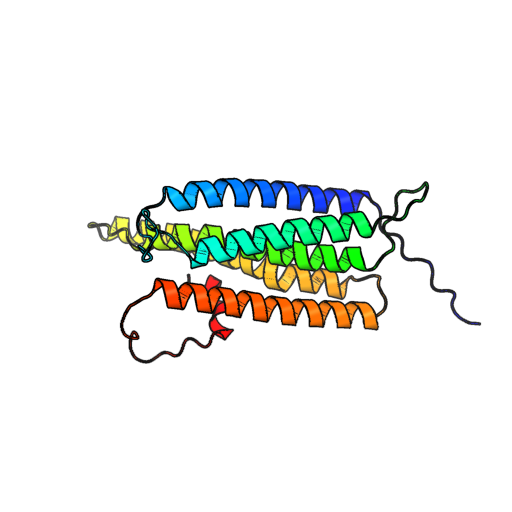2 O O . THR A 1 202 ? 3.375 -17.008 -17.815 1.00 38.88 202 THR A O 1
ATOM 1535 N N . VAL A 1 203 ? 2.175 -18.899 -17.674 1.00 41.75 203 VAL A N 1
ATOM 1536 C CA . VAL A 1 203 ? 1.019 -18.373 -16.955 1.00 41.75 203 VAL A CA 1
ATOM 1537 C C . VAL A 1 203 ? 1.517 -17.923 -15.577 1.00 41.75 203 VAL A C 1
ATOM 1539 O O . VAL A 1 203 ? 1.484 -18.671 -14.601 1.00 41.75 203 VAL A O 1
ATOM 1542 N N . GLN A 1 204 ? 2.021 -16.693 -15.500 1.00 49.34 204 GLN A N 1
ATOM 1543 C CA . GLN A 1 204 ? 2.131 -15.920 -14.278 1.00 49.34 204 GLN A CA 1
ATOM 1544 C C . GLN A 1 204 ? 0.682 -15.745 -13.830 1.00 49.34 204 GLN A C 1
ATOM 1546 O O . GLN A 1 204 ? -0.036 -14.848 -14.269 1.00 49.34 204 GLN A O 1
ATOM 1551 N N . SER A 1 205 ? 0.184 -16.716 -13.059 1.00 59.19 205 SER A N 1
ATOM 1552 C CA . SER A 1 205 ? -1.136 -16.625 -12.446 1.00 59.19 205 SER A CA 1
ATOM 1553 C C . SER A 1 205 ? -1.237 -15.241 -11.808 1.00 59.19 205 SER A C 1
ATOM 1555 O O . SER A 1 205 ? -0.259 -14.773 -11.240 1.00 59.19 205 SER A O 1
ATOM 1557 N N . TRP A 1 206 ? -2.370 -14.554 -11.907 1.00 60.03 206 TRP A N 1
ATOM 1558 C CA . TRP A 1 206 ? -2.576 -13.248 -11.263 1.00 60.03 206 TRP A CA 1
ATOM 1559 C C . TRP A 1 206 ? -2.132 -13.238 -9.782 1.00 60.03 206 TRP A C 1
ATOM 1561 O O . TRP A 1 206 ? -1.691 -12.211 -9.283 1.00 60.03 206 TRP A O 1
ATOM 1571 N N . LEU A 1 207 ? -2.144 -14.401 -9.115 1.00 64.81 207 LEU A N 1
ATOM 1572 C CA . LEU A 1 207 ? -1.578 -14.641 -7.781 1.00 64.81 207 LEU A CA 1
ATOM 1573 C C . LEU A 1 207 ? -0.081 -14.323 -7.658 1.00 64.81 207 LEU A C 1
ATOM 1575 O O . LEU A 1 207 ? 0.375 -14.001 -6.569 1.00 64.81 207 LEU A O 1
ATOM 1579 N N . GLY A 1 208 ? 0.678 -14.352 -8.750 1.00 62.75 208 GLY A N 1
ATOM 1580 C CA . GLY A 1 208 ? 2.049 -13.863 -8.829 1.00 62.75 208 GLY A CA 1
ATOM 1581 C C . GLY A 1 208 ? 2.170 -12.412 -8.370 1.00 62.75 208 GLY A C 1
ATOM 1582 O O . GLY A 1 208 ? 3.174 -12.074 -7.764 1.00 62.75 208 GLY A O 1
ATOM 1583 N N . GLY A 1 209 ? 1.127 -11.584 -8.506 1.00 61.25 209 GLY A N 1
ATOM 1584 C CA . GLY A 1 209 ? 1.099 -10.231 -7.937 1.00 61.25 209 GLY A CA 1
ATOM 1585 C C . GLY A 1 209 ? 1.159 -10.178 -6.401 1.00 61.25 209 GLY A C 1
ATOM 1586 O O . GLY A 1 209 ? 1.510 -9.142 -5.848 1.00 61.25 209 GLY A O 1
ATOM 1587 N N . LEU A 1 210 ? 0.894 -11.289 -5.697 1.00 70.62 210 LEU A N 1
ATOM 1588 C CA . LEU A 1 210 ? 1.117 -11.414 -4.245 1.00 70.62 210 LEU A CA 1
ATOM 1589 C C . LEU A 1 210 ? 2.604 -11.527 -3.884 1.00 70.62 210 LEU A C 1
ATOM 1591 O O . LEU A 1 210 ? 2.978 -11.417 -2.720 1.00 70.62 210 LEU A O 1
ATOM 1595 N N . VAL A 1 211 ? 3.473 -11.773 -4.853 1.00 73.25 211 VAL A N 1
ATOM 1596 C CA . VAL A 1 211 ? 4.920 -11.866 -4.632 1.00 73.25 211 VAL A CA 1
ATOM 1597 C C . VAL A 1 211 ? 5.719 -11.092 -5.672 1.00 73.25 211 VAL A C 1
ATOM 1599 O O . VAL A 1 211 ? 6.936 -11.034 -5.557 1.00 73.25 211 VAL A O 1
ATOM 1602 N N . ALA A 1 212 ? 5.057 -10.464 -6.648 1.00 66.19 212 ALA A N 1
ATOM 1603 C CA . ALA A 1 212 ? 5.681 -9.767 -7.767 1.00 66.19 212 ALA A CA 1
ATOM 1604 C C . ALA A 1 212 ? 6.770 -8.780 -7.330 1.00 66.19 212 ALA A C 1
ATOM 1606 O O . ALA A 1 212 ? 7.802 -8.758 -7.984 1.00 66.19 212 ALA A O 1
ATOM 1607 N N . PRO A 1 213 ? 6.640 -8.063 -6.200 1.00 62.00 213 PRO A N 1
ATOM 1608 C CA . PRO A 1 213 ? 7.683 -7.137 -5.754 1.00 62.00 213 PRO A CA 1
ATOM 1609 C C . PRO A 1 213 ? 8.974 -7.763 -5.230 1.00 62.00 213 PRO A C 1
ATOM 1611 O O . PRO A 1 213 ? 9.956 -7.057 -5.037 1.00 62.00 213 PRO A O 1
ATOM 1614 N N . PHE A 1 214 ? 8.996 -9.076 -4.994 1.00 58.12 214 PHE A N 1
ATOM 1615 C CA . PHE A 1 214 ? 10.238 -9.818 -4.750 1.00 58.12 214 PHE A CA 1
ATOM 1616 C C . PHE A 1 214 ? 10.961 -10.205 -6.044 1.00 58.12 214 PHE A C 1
ATOM 1618 O O . PHE A 1 214 ? 12.085 -10.696 -5.986 1.00 58.12 214 PHE A O 1
ATOM 1625 N N . PHE A 1 215 ? 10.295 -10.021 -7.183 1.00 57.16 215 PHE A N 1
ATOM 1626 C CA . PHE A 1 215 ? 10.759 -10.379 -8.519 1.00 57.16 215 PHE A CA 1
ATOM 1627 C C . PHE A 1 215 ? 10.679 -9.194 -9.487 1.00 57.16 215 PHE A C 1
ATOM 1629 O O . PHE A 1 215 ? 10.640 -9.424 -10.696 1.00 57.16 215 PHE A O 1
ATOM 1636 N N . TRP A 1 216 ? 10.569 -7.969 -8.957 1.00 58.34 216 TRP A N 1
ATOM 1637 C CA . TRP A 1 216 ? 10.940 -6.785 -9.723 1.00 58.34 216 TRP A CA 1
ATOM 1638 C C . TRP A 1 216 ? 12.397 -6.939 -10.144 1.00 58.34 216 TRP A C 1
ATOM 1640 O O . TRP A 1 216 ? 13.187 -7.430 -9.296 1.00 58.34 216 TRP A O 1
#

Sequence (216 aa):
MAKTHEPIRVAVNVMRARLTILGFNLAIITFQINELRILGGGIKLPGLEQAFYLSAAAALFLGLALSFTAMICFIASNALDREGTCNHWSLLAGDLLMYLALAQTVAGFFGAFMSELDQVQLPDPQEARMYALVIGAIHLAGGIAWAMSIYLGPLVSLLRSPYGHRITVALGLAYLLLLLLVVRVWAAALLLEVQRPALDGTVQSWLGGLVAPFFW

Foldseek 3Di:
DPPPPDQDWDACVVLVVLLVLLVVLLVLLVVLLVVQQVDDDACDDVPDPGRGLQLLNLLSVLLNVLSVQLNVLSVVQWDPDPRTTRRDCSPLLSQLSSLSSQLSSLCSVLVSVLSRLVPDDDPDPVVVVVSCVVSVVVLVVSLVSNCCSLPVSNVVSLVPPPDDPVSSVVSVVVSVVVVLVSLVSSVVSVVVRVPDDDPPDDPCPSCVSVRVSNVD